Protein AF-A0A2T0FM44-F1 (afdb_monomer)

Secondary structure (DSSP, 8-state):
------TT--TT-EEETTEEEEE--HHHHHHHHHHHHTT-GGGGTSPPEEEEE-TTSS---TTGGG-GGGTTS-HHHHHHHSPTT--EEEEE-TTTT-SSEEEEEEEE-SS---TTS-HHHHHHHHHHHHTSHHHHHSEEEEEEEEE-TTS-EEEE-TTGGGS--TTTHHHHHGGGSTTTTSHHHHHHHHHHHHHHHHHHHHHHHS-EEESS-EEEEEEE--HHHHHHHHHHHHH-S-----------------EEEEEE--TTEEE-SS--HHHHHHHHHHHHHHS-EE---HHHHHHHHTSTT--EEEEEE-TTS-EEEEEE-SS-EEEEEES-HHHHHHHHHTSPTTPEEEEE-S-PPPPP-

Foldseek 3Di:
DPPPPPQPPAPLWDDDPQKIKHQADVQLVVALVVCVVVVALQCVFAFNWQAKDAPDDPDPDCSNVPDPVSVPPDSVVVNVSDDHGTIMTMTGDPCPLAPQKKKWKKWFFLQQDDPPDDPVRRVVRPVLSVQACCNVQRIWTQKIWAQEQVRDIDIGHNVNRRPDDPQQVLLVVCVSQHPCVDLLSVLQLVQQLVSLVSSLVSLQVFAKAAHRKIKMKIFHRHPVVSVVLLVVVVVPPDDPDDPDPDPPPPRRGGIGIHIDDCNRMDTDPGGPPRRSSNSVSVSVSSDAAEDADLVVVQVVLPDPQWAEWEWEQAPQRKIWIWTDGSRGIYIYIGNDNVVVVVSVVSHDPRRHYHYDYNSSGNDDD

Radius of gyration: 22.4 Å; Cα contacts (8 Å, |Δi|>4): 657; chains: 1; bounding box: 63×56×53 Å

Structure (mmCIF, N/CA/C/O backbone):
data_AF-A0A2T0FM44-F1
#
_entry.id   AF-A0A2T0FM44-F1
#
loop_
_atom_site.group_PDB
_atom_site.id
_atom_site.type_symbol
_atom_site.label_atom_id
_atom_site.label_alt_id
_atom_site.label_comp_id
_atom_site.label_asym_id
_atom_site.label_entity_id
_atom_site.label_seq_id
_atom_site.pdbx_PDB_ins_code
_atom_site.Cartn_x
_atom_site.Cartn_y
_atom_site.Cartn_z
_atom_site.occupancy
_atom_site.B_iso_or_equiv
_atom_site.auth_seq_id
_atom_site.auth_comp_id
_atom_site.auth_asym_id
_atom_site.auth_atom_id
_atom_site.pdbx_PDB_model_num
ATOM 1 N N . MET A 1 1 ? 25.237 -3.475 11.706 1.00 23.88 1 MET A N 1
ATOM 2 C CA . MET A 1 1 ? 24.822 -3.792 10.327 1.00 23.88 1 MET A CA 1
ATOM 3 C C . MET A 1 1 ? 23.322 -3.925 10.348 1.00 23.88 1 MET A C 1
ATOM 5 O O . MET A 1 1 ? 22.814 -4.909 10.862 1.00 23.88 1 MET A O 1
ATOM 9 N N . GLN A 1 2 ? 22.640 -2.869 9.929 1.00 27.81 2 GLN A N 1
ATOM 10 C CA . GLN A 1 2 ? 21.202 -2.878 9.718 1.00 27.81 2 GLN A CA 1
ATOM 11 C C . GLN A 1 2 ? 20.977 -3.879 8.584 1.00 27.81 2 GLN A C 1
ATOM 13 O O . GLN A 1 2 ? 21.496 -3.668 7.491 1.00 27.81 2 GLN A O 1
ATOM 18 N N . GLU A 1 3 ? 20.361 -5.030 8.867 1.00 31.97 3 GLU A N 1
ATOM 19 C CA . GLU A 1 3 ? 19.895 -5.917 7.801 1.00 31.97 3 GLU A CA 1
ATOM 20 C C . GLU A 1 3 ? 19.006 -5.051 6.920 1.00 31.97 3 GLU A C 1
ATOM 22 O O . GLU A 1 3 ? 17.961 -4.586 7.380 1.00 31.97 3 GLU A O 1
ATOM 27 N N . ALA A 1 4 ? 19.498 -4.727 5.722 1.00 36.81 4 ALA A N 1
ATOM 28 C CA . ALA A 1 4 ? 18.796 -3.884 4.778 1.00 36.81 4 ALA A CA 1
ATOM 29 C C . ALA A 1 4 ? 17.388 -4.458 4.649 1.00 36.81 4 ALA A C 1
ATOM 31 O O . ALA A 1 4 ? 17.208 -5.591 4.190 1.00 36.81 4 ALA A O 1
ATOM 32 N N . LEU A 1 5 ? 16.393 -3.709 5.124 1.00 46.12 5 LEU A N 1
ATOM 33 C CA . LEU A 1 5 ? 15.018 -3.959 4.751 1.00 46.12 5 LEU A CA 1
ATOM 34 C C . LEU A 1 5 ? 14.986 -3.718 3.252 1.00 46.12 5 LEU A C 1
ATOM 36 O O . LEU A 1 5 ? 14.795 -2.591 2.822 1.00 46.12 5 LEU A O 1
ATOM 40 N N . VAL A 1 6 ? 15.247 -4.755 2.457 1.00 46.50 6 VAL A N 1
ATOM 41 C CA . VAL A 1 6 ? 15.142 -4.664 1.005 1.00 46.50 6 VAL A CA 1
ATOM 42 C C . VAL A 1 6 ? 13.654 -4.534 0.704 1.00 46.50 6 VAL A C 1
ATOM 44 O O . VAL A 1 6 ? 12.952 -5.523 0.469 1.00 46.50 6 VAL A O 1
ATOM 47 N N . ALA A 1 7 ? 13.173 -3.296 0.778 1.00 40.31 7 ALA A N 1
ATOM 48 C CA . ALA A 1 7 ? 11.847 -2.831 0.423 1.00 40.31 7 ALA A CA 1
ATOM 49 C C . ALA A 1 7 ? 11.685 -2.926 -1.100 1.00 40.31 7 ALA A C 1
ATOM 51 O O . ALA A 1 7 ? 11.613 -1.927 -1.791 1.00 40.31 7 ALA A O 1
ATOM 52 N N . ALA A 1 8 ? 11.744 -4.148 -1.631 1.00 41.09 8 ALA A N 1
ATOM 53 C CA . ALA A 1 8 ? 11.471 -4.473 -3.033 1.00 41.09 8 ALA A CA 1
ATOM 54 C C . ALA A 1 8 ? 11.536 -5.984 -3.309 1.00 41.09 8 ALA A C 1
ATOM 56 O O . ALA A 1 8 ? 11.053 -6.447 -4.337 1.00 41.09 8 ALA A O 1
ATOM 57 N N . GLY A 1 9 ? 12.184 -6.794 -2.455 1.00 48.16 9 GLY A N 1
ATOM 58 C CA . GLY A 1 9 ? 12.342 -8.233 -2.716 1.00 48.16 9 GLY A CA 1
ATOM 59 C C . GLY A 1 9 ? 12.975 -8.569 -4.081 1.00 48.16 9 GLY A C 1
ATOM 60 O O . GLY A 1 9 ? 12.768 -9.683 -4.583 1.00 48.16 9 GLY A O 1
ATOM 61 N N . HIS A 1 10 ? 13.701 -7.609 -4.664 1.00 56.34 10 HIS A N 1
ATOM 62 C CA . HIS A 1 10 ? 14.443 -7.703 -5.911 1.00 56.34 10 HIS A CA 1
ATOM 63 C C . HIS A 1 10 ? 15.909 -8.045 -5.586 1.00 56.34 10 HIS A C 1
ATOM 65 O O . HIS A 1 10 ? 16.549 -7.331 -4.811 1.00 56.34 10 HIS A O 1
ATOM 71 N N . PRO A 1 11 ? 16.449 -9.161 -6.111 1.00 61.62 11 PRO A N 1
ATOM 72 C CA . PRO A 1 11 ? 17.863 -9.489 -5.955 1.00 61.62 11 PRO A CA 1
ATOM 73 C C . PRO A 1 11 ? 18.748 -8.362 -6.501 1.00 61.62 11 PRO A C 1
ATOM 75 O O . PRO A 1 11 ? 18.438 -7.806 -7.549 1.00 61.62 11 PRO A O 1
ATOM 78 N N . GLY A 1 12 ? 19.844 -8.045 -5.808 1.00 68.62 12 GLY A N 1
ATOM 79 C CA . GLY A 1 12 ? 20.825 -7.056 -6.273 1.00 68.62 12 GLY A CA 1
ATOM 80 C C . GLY A 1 12 ? 20.493 -5.594 -5.959 1.00 68.62 12 GLY A C 1
ATOM 81 O O . GLY A 1 12 ? 21.286 -4.726 -6.304 1.00 68.62 12 GLY A O 1
ATOM 82 N N . CYS A 1 13 ? 19.371 -5.308 -5.285 1.00 78.81 13 CYS A N 1
ATOM 83 C CA . CYS A 1 13 ? 19.084 -3.965 -4.779 1.00 78.81 13 CYS A CA 1
ATOM 84 C C . CYS A 1 13 ? 20.082 -3.536 -3.700 1.00 78.81 13 CYS A C 1
ATOM 86 O O . CYS A 1 13 ? 20.499 -4.342 -2.864 1.00 78.81 13 CYS A O 1
ATOM 88 N N . GLN A 1 14 ? 20.414 -2.250 -3.704 1.00 80.12 14 GLN A N 1
ATOM 89 C CA . GLN A 1 14 ? 21.330 -1.634 -2.755 1.00 80.12 14 GLN A CA 1
ATOM 90 C C . GLN A 1 14 ? 20.742 -0.328 -2.239 1.00 80.12 14 GLN A C 1
ATOM 92 O O . GLN A 1 14 ? 19.990 0.342 -2.943 1.00 80.12 14 GLN A O 1
ATOM 97 N N . GLN A 1 15 ? 21.060 0.012 -0.996 1.00 80.50 15 GLN A N 1
ATOM 98 C CA . GLN A 1 15 ? 20.465 1.147 -0.306 1.00 80.50 15 GLN A CA 1
ATOM 99 C C . GLN A 1 15 ? 21.494 1.775 0.633 1.00 80.50 15 GLN A C 1
ATOM 101 O O . GLN A 1 15 ? 22.215 1.053 1.328 1.00 80.50 15 GLN A O 1
ATOM 106 N N . GLY A 1 16 ? 21.562 3.103 0.654 1.00 78.12 16 GLY A N 1
ATOM 107 C CA . GLY A 1 16 ? 22.472 3.862 1.510 1.00 78.12 16 GLY A CA 1
ATOM 108 C C . GLY A 1 16 ? 22.517 5.338 1.127 1.00 78.12 16 GLY A C 1
ATOM 109 O O . GLY A 1 16 ? 22.225 5.687 -0.011 1.00 78.12 16 GLY A O 1
ATOM 110 N N . ASN A 1 17 ? 22.877 6.201 2.083 1.00 79.00 17 ASN A N 1
ATOM 111 C CA . ASN A 1 17 ? 23.016 7.654 1.888 1.00 79.00 17 ASN A CA 1
ATOM 112 C C . ASN A 1 17 ? 21.792 8.317 1.223 1.00 79.00 17 ASN A C 1
ATOM 114 O O . ASN A 1 17 ? 21.941 9.170 0.358 1.00 79.00 17 ASN A O 1
ATOM 118 N N . GLY A 1 18 ? 20.581 7.887 1.591 1.00 81.62 18 GLY A N 1
ATOM 119 C CA . GLY A 1 18 ? 19.334 8.429 1.040 1.00 81.62 18 GLY A CA 1
ATOM 120 C C . GLY A 1 18 ? 18.989 7.973 -0.379 1.00 81.62 18 GLY A C 1
ATOM 121 O O . GLY A 1 18 ? 18.043 8.486 -0.973 1.00 81.62 18 GLY A O 1
ATOM 122 N N . ILE A 1 19 ? 19.713 6.986 -0.913 1.00 83.81 19 ILE A N 1
ATOM 123 C CA . ILE A 1 19 ? 19.526 6.457 -2.264 1.00 83.81 19 ILE A CA 1
ATOM 124 C C . ILE A 1 19 ? 19.169 4.974 -2.239 1.00 83.81 19 ILE A C 1
ATOM 126 O O . ILE A 1 19 ? 19.692 4.188 -1.444 1.00 83.81 19 ILE A O 1
ATOM 130 N N . PHE A 1 20 ? 18.320 4.593 -3.190 1.00 86.31 20 PHE A N 1
ATOM 131 C CA . PHE A 1 20 ? 17.978 3.227 -3.536 1.00 86.31 20 PHE A CA 1
ATOM 132 C C . PHE A 1 20 ? 18.384 2.912 -4.986 1.00 86.31 20 PHE A C 1
ATOM 134 O O . PHE A 1 20 ? 17.926 3.547 -5.936 1.00 86.31 20 PHE A O 1
ATOM 141 N N . ILE A 1 21 ? 19.239 1.905 -5.165 1.00 85.81 21 ILE A N 1
ATOM 142 C CA . ILE A 1 21 ? 19.710 1.431 -6.470 1.00 85.81 21 ILE A CA 1
ATOM 143 C C . ILE A 1 21 ? 19.065 0.080 -6.759 1.00 85.81 21 ILE A C 1
ATOM 145 O O . ILE A 1 21 ? 19.178 -0.868 -5.975 1.00 85.81 21 ILE A O 1
ATOM 149 N N . LYS A 1 22 ? 18.407 -0.025 -7.914 1.00 87.75 22 LYS A N 1
ATOM 150 C CA . LYS A 1 22 ? 17.684 -1.228 -8.330 1.00 87.75 22 LYS A CA 1
ATOM 151 C C . LYS A 1 22 ? 18.126 -1.675 -9.726 1.00 87.75 22 LYS A C 1
ATOM 153 O O . LYS A 1 22 ? 17.948 -0.912 -10.675 1.00 87.75 22 LYS A O 1
ATOM 158 N N . PRO A 1 23 ? 18.619 -2.916 -9.890 1.00 87.62 23 PRO A N 1
ATOM 159 C CA . PRO A 1 23 ? 18.755 -3.523 -11.208 1.00 87.62 23 PRO A CA 1
ATOM 160 C C . PRO A 1 23 ? 17.409 -3.530 -11.933 1.00 87.62 23 PRO A C 1
ATOM 162 O O . PRO A 1 23 ? 16.388 -3.943 -11.371 1.00 87.62 23 PRO A O 1
ATOM 165 N N . CYS A 1 24 ? 17.390 -3.044 -13.169 1.00 88.56 24 CYS A N 1
ATOM 166 C CA . CYS A 1 24 ? 16.151 -2.788 -13.891 1.00 88.56 24 CYS A CA 1
ATOM 167 C C . CYS A 1 24 ? 16.274 -3.086 -15.389 1.00 88.56 24 CYS A C 1
ATOM 169 O O . CYS A 1 24 ? 17.346 -3.351 -15.932 1.00 88.56 24 CYS A O 1
ATOM 171 N N . VAL A 1 25 ? 15.131 -3.055 -16.070 1.00 90.31 25 VAL A N 1
ATOM 172 C CA . VAL A 1 25 ? 15.052 -3.143 -17.532 1.00 90.31 25 VAL A CA 1
ATOM 173 C C . VAL A 1 25 ? 14.887 -1.749 -18.126 1.00 90.31 25 VAL A C 1
ATOM 175 O O . VAL A 1 25 ? 14.318 -0.869 -17.483 1.00 90.31 25 VAL A O 1
ATOM 178 N N . GLN A 1 26 ? 15.283 -1.568 -19.389 1.00 90.50 26 GLN A N 1
ATOM 179 C CA . GLN A 1 26 ? 15.140 -0.284 -20.091 1.00 90.50 26 GLN A CA 1
ATOM 180 C C . GLN A 1 26 ? 13.706 0.265 -20.039 1.00 90.50 26 GLN A C 1
ATOM 182 O O . GLN A 1 26 ? 13.506 1.465 -19.918 1.00 90.50 26 GLN A O 1
ATOM 187 N N . GLN A 1 27 ? 12.701 -0.614 -20.054 1.00 93.56 27 GLN A N 1
ATOM 188 C CA . GLN A 1 27 ? 11.301 -0.210 -19.949 1.00 93.56 27 GLN A CA 1
ATOM 189 C C . GLN A 1 27 ? 10.972 0.538 -18.641 1.00 93.56 27 GLN A C 1
ATOM 191 O O . GLN A 1 27 ? 10.145 1.446 -18.670 1.00 93.56 27 GLN A O 1
ATOM 196 N N . GLU A 1 28 ? 11.605 0.187 -17.51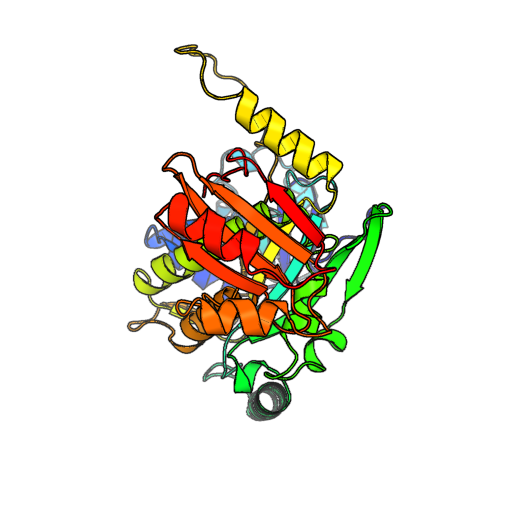5 1.00 94.81 28 GLU A N 1
ATOM 197 C CA . GLU A 1 28 ? 11.404 0.876 -16.230 1.00 94.81 28 GLU A CA 1
ATOM 198 C C . GLU A 1 28 ? 12.013 2.285 -16.275 1.00 94.81 28 GLU A C 1
ATOM 200 O O . GLU A 1 28 ? 11.370 3.249 -15.871 1.00 94.81 28 GLU A O 1
ATOM 205 N N . VAL A 1 29 ? 13.205 2.420 -16.863 1.00 92.44 29 VAL A N 1
ATOM 206 C CA . VAL A 1 29 ? 13.874 3.711 -17.099 1.00 92.44 29 VAL A CA 1
ATOM 207 C C . VAL A 1 29 ? 13.043 4.607 -18.023 1.00 92.44 29 VAL A C 1
ATOM 209 O O . VAL A 1 29 ? 12.773 5.762 -17.699 1.00 92.44 29 VAL A O 1
ATOM 212 N N . ASP A 1 30 ? 12.573 4.062 -19.148 1.00 93.69 30 ASP A N 1
ATOM 213 C CA . ASP A 1 30 ? 11.733 4.785 -20.107 1.00 93.69 30 ASP A CA 1
ATOM 214 C C . ASP A 1 30 ? 10.416 5.258 -19.479 1.00 93.69 30 ASP A C 1
ATOM 216 O O . ASP A 1 30 ? 9.862 6.276 -19.893 1.00 93.69 30 ASP A O 1
ATOM 220 N N . PHE A 1 31 ? 9.872 4.511 -18.513 1.00 96.25 31 PHE A N 1
ATOM 221 C CA . PHE A 1 31 ? 8.671 4.922 -17.794 1.00 96.25 31 PHE A CA 1
ATOM 222 C C . PHE A 1 31 ? 8.930 6.209 -17.006 1.00 96.25 31 PHE A C 1
ATOM 224 O O . PHE A 1 31 ? 8.213 7.184 -17.219 1.00 96.25 31 PHE A O 1
ATOM 231 N N . TYR A 1 32 ? 9.989 6.255 -16.194 1.00 95.50 32 TYR A N 1
ATOM 232 C CA . TYR A 1 32 ? 10.356 7.448 -15.424 1.00 95.50 32 TYR A CA 1
ATOM 233 C C . TYR A 1 32 ? 10.697 8.655 -16.300 1.00 95.50 32 TYR A C 1
ATOM 235 O O 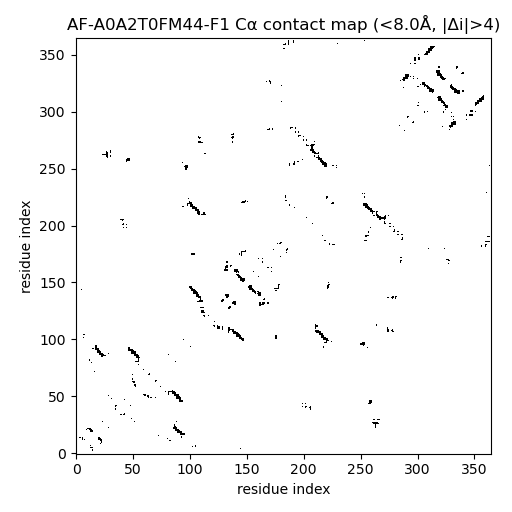. TYR A 1 32 ? 10.200 9.750 -16.039 1.00 95.50 32 TYR A O 1
ATOM 243 N N . HIS A 1 33 ? 11.471 8.471 -17.375 1.00 92.50 33 HIS A N 1
ATOM 244 C CA . HIS A 1 33 ? 11.766 9.571 -18.298 1.00 92.50 33 HIS A CA 1
ATOM 245 C C . HIS A 1 33 ? 10.499 10.167 -18.909 1.00 92.50 33 HIS A C 1
ATOM 247 O O . HIS A 1 33 ? 10.366 11.384 -18.951 1.00 92.50 33 HIS A O 1
ATOM 253 N N . ARG A 1 34 ? 9.532 9.334 -19.311 1.00 94.00 34 ARG A N 1
ATOM 254 C CA . ARG A 1 34 ? 8.257 9.835 -19.840 1.00 94.00 34 ARG A CA 1
ATOM 255 C C . ARG A 1 34 ? 7.438 10.594 -18.801 1.00 94.00 34 ARG A C 1
ATOM 257 O O . ARG A 1 34 ? 6.709 11.501 -19.186 1.00 94.00 34 ARG A O 1
ATOM 264 N N . LEU A 1 35 ? 7.515 10.229 -17.518 1.00 94.56 35 LEU A N 1
ATOM 265 C CA . LEU A 1 35 ? 6.849 10.999 -16.463 1.00 94.56 35 LEU A CA 1
ATOM 266 C C . LEU A 1 35 ? 7.466 12.397 -16.342 1.00 94.56 35 LEU A C 1
ATOM 268 O O . LEU A 1 35 ? 6.729 13.377 -16.312 1.00 94.56 35 LEU A O 1
ATOM 272 N N . LEU A 1 36 ? 8.799 12.483 -16.350 1.00 92.44 36 LEU A N 1
ATOM 273 C CA . LEU A 1 36 ? 9.535 13.749 -16.290 1.00 92.44 36 LEU A CA 1
ATOM 274 C C . LEU A 1 36 ? 9.298 14.626 -17.524 1.00 92.44 36 LEU A C 1
ATOM 276 O O . LEU A 1 36 ? 9.003 15.807 -17.392 1.00 92.44 36 LEU A O 1
ATOM 280 N N . GLU A 1 37 ? 9.367 14.052 -18.728 1.00 91.69 37 GLU A N 1
ATOM 281 C CA . GLU A 1 37 ? 9.139 14.773 -19.991 1.00 91.69 37 GLU A CA 1
ATOM 282 C C . GLU A 1 37 ? 7.755 15.428 -20.069 1.00 91.69 37 GLU A C 1
ATOM 284 O O . GLU A 1 37 ? 7.578 16.425 -20.770 1.00 91.69 37 GLU A O 1
ATOM 289 N N . LYS A 1 38 ? 6.767 14.846 -19.386 1.00 92.38 38 LYS A N 1
ATOM 290 C CA . LYS A 1 38 ? 5.375 15.297 -19.412 1.00 92.38 38 LYS A CA 1
ATOM 291 C C . LYS A 1 38 ? 4.986 16.149 -18.209 1.00 92.38 38 LYS A C 1
ATOM 293 O O . LYS A 1 38 ? 3.830 16.556 -18.169 1.00 92.38 38 LYS A O 1
ATOM 298 N N . ASP A 1 39 ? 5.904 16.382 -17.267 1.00 92.00 39 ASP A N 1
ATOM 299 C CA . ASP A 1 39 ? 5.591 16.981 -15.963 1.00 92.00 39 ASP A CA 1
ATOM 300 C C . ASP A 1 39 ? 4.382 16.278 -15.319 1.00 92.00 39 ASP A C 1
ATOM 302 O O . ASP A 1 39 ? 3.336 16.857 -15.023 1.00 92.00 39 ASP A O 1
ATOM 306 N N . SER A 1 40 ? 4.469 14.946 -15.281 1.00 94.88 40 SER A N 1
ATOM 307 C CA . SER A 1 40 ? 3.325 14.097 -14.975 1.00 94.88 40 SER A CA 1
ATOM 308 C C . SER A 1 40 ? 2.916 14.218 -13.504 1.00 94.88 40 SER A C 1
ATOM 310 O O . SER A 1 40 ? 3.782 14.092 -12.638 1.00 94.88 40 SER A O 1
ATOM 312 N N . PRO A 1 41 ? 1.606 14.270 -13.179 1.00 95.06 41 PRO A N 1
ATOM 313 C CA . PRO A 1 41 ? 1.135 14.209 -11.789 1.00 95.06 41 PRO A CA 1
ATOM 314 C C . PRO A 1 41 ? 1.505 12.893 -11.086 1.00 95.06 41 PRO A C 1
ATOM 316 O O . PRO A 1 41 ? 1.370 12.762 -9.873 1.00 95.06 41 PRO A O 1
ATOM 319 N N . LEU A 1 42 ? 1.963 11.877 -11.828 1.00 96.25 42 LEU A N 1
ATOM 320 C CA . LEU A 1 42 ? 2.473 10.648 -11.228 1.00 96.25 42 LEU A CA 1
ATOM 321 C C . LEU A 1 42 ? 3.815 10.839 -10.513 1.00 96.25 42 LEU A C 1
ATOM 323 O O . LEU A 1 42 ? 4.142 10.003 -9.675 1.00 96.25 42 LEU A O 1
ATOM 327 N N . LEU A 1 43 ? 4.567 11.910 -10.796 1.00 95.38 43 LEU A N 1
ATOM 328 C CA . LEU A 1 43 ? 5.835 12.211 -10.119 1.00 95.38 43 LEU A CA 1
ATOM 329 C C . LEU A 1 43 ? 5.657 12.360 -8.598 1.00 95.38 43 LEU A C 1
ATOM 331 O O . LEU A 1 43 ? 6.518 11.912 -7.844 1.00 95.38 43 LEU A O 1
ATOM 335 N N . ASP A 1 44 ? 4.499 12.849 -8.148 1.00 91.81 44 ASP A N 1
ATOM 336 C CA . ASP A 1 44 ? 4.169 13.000 -6.723 1.00 91.81 44 ASP A CA 1
ATOM 337 C C . ASP A 1 44 ? 4.022 11.650 -6.004 1.00 91.81 44 ASP A C 1
ATOM 339 O O . ASP A 1 44 ? 4.257 11.519 -4.798 1.00 91.81 44 ASP A O 1
ATOM 343 N N . VAL A 1 45 ? 3.666 10.601 -6.747 1.00 95.62 45 VAL A N 1
ATOM 344 C CA . VAL A 1 45 ? 3.250 9.310 -6.184 1.00 95.62 45 VAL A CA 1
ATOM 345 C C . VAL A 1 45 ? 4.162 8.137 -6.536 1.00 95.62 45 VAL A C 1
ATOM 347 O O . VAL A 1 45 ? 3.900 7.004 -6.126 1.00 95.62 45 VAL A O 1
ATOM 350 N N . VAL A 1 46 ? 5.260 8.390 -7.245 1.00 96.31 46 VAL A N 1
ATOM 351 C CA . VAL A 1 46 ? 6.353 7.431 -7.465 1.00 96.31 46 VAL A CA 1
ATOM 352 C C . VAL A 1 46 ? 7.610 7.873 -6.699 1.00 96.31 46 VAL A C 1
ATOM 354 O O . VAL A 1 46 ? 7.676 9.022 -6.251 1.00 96.31 46 VAL A O 1
ATOM 357 N N . PRO A 1 47 ? 8.603 6.987 -6.491 1.00 94.94 47 PRO A N 1
ATOM 358 C CA . PRO A 1 47 ? 9.896 7.401 -5.959 1.00 94.94 47 PRO A CA 1
ATOM 359 C C . PRO A 1 47 ? 10.589 8.398 -6.879 1.00 94.94 47 PRO A C 1
ATOM 361 O O . PRO A 1 47 ? 10.520 8.255 -8.102 1.00 94.94 47 PRO A O 1
ATOM 364 N N . VAL A 1 48 ? 11.298 9.367 -6.302 1.00 91.00 48 VAL A N 1
ATOM 365 C CA . VAL A 1 48 ? 12.026 10.378 -7.080 1.00 91.00 48 VAL A CA 1
ATOM 366 C C . VAL A 1 48 ? 13.100 9.695 -7.920 1.00 91.00 48 VAL A C 1
ATOM 368 O O . VAL A 1 48 ? 13.977 9.018 -7.384 1.00 91.00 48 VAL A O 1
ATOM 371 N N . PHE A 1 49 ? 13.031 9.873 -9.239 1.00 88.94 49 PHE A N 1
ATOM 372 C CA . PHE A 1 49 ? 14.038 9.368 -10.166 1.00 88.94 49 PHE A CA 1
ATOM 373 C C . PHE A 1 49 ? 15.276 10.257 -10.149 1.00 88.94 49 PHE A C 1
ATOM 375 O O . PHE A 1 49 ? 15.200 11.448 -10.434 1.00 88.94 49 PHE A O 1
ATOM 382 N N . MET A 1 50 ? 16.417 9.653 -9.837 1.00 84.56 50 MET A N 1
ATOM 383 C CA . MET A 1 50 ? 17.704 10.331 -9.677 1.00 84.56 50 MET A CA 1
ATOM 384 C C . MET A 1 50 ? 18.680 10.026 -10.821 1.00 84.56 50 MET A C 1
ATOM 386 O O . MET A 1 50 ? 19.740 10.638 -10.908 1.00 84.56 50 MET A O 1
ATOM 390 N N . GLY A 1 51 ? 18.340 9.080 -11.703 1.00 83.19 51 GLY A N 1
ATOM 391 C CA . GLY A 1 51 ? 19.135 8.735 -12.878 1.00 83.19 51 GLY A CA 1
ATOM 392 C C . GLY A 1 51 ? 19.318 7.230 -13.066 1.00 83.19 51 GLY A C 1
ATOM 393 O O . GLY A 1 51 ? 18.554 6.407 -12.556 1.00 83.19 51 GLY A O 1
ATOM 394 N N . THR A 1 52 ? 20.347 6.858 -13.829 1.00 82.88 52 THR A N 1
ATOM 395 C CA . THR A 1 52 ? 20.688 5.459 -14.128 1.00 82.88 52 THR A CA 1
ATOM 396 C C . THR A 1 52 ? 22.184 5.192 -13.987 1.00 82.88 52 THR A C 1
ATOM 398 O O . THR A 1 52 ? 23.007 6.100 -14.099 1.00 82.88 52 THR A O 1
ATOM 401 N N . LEU A 1 53 ? 22.536 3.924 -13.763 1.00 78.62 53 LEU A N 1
ATOM 402 C CA . LEU A 1 53 ? 23.910 3.422 -13.754 1.00 78.62 53 LEU A CA 1
ATOM 403 C C . LEU A 1 53 ? 24.064 2.299 -14.788 1.00 78.62 53 LEU A C 1
ATOM 405 O O . LEU A 1 53 ? 23.228 1.397 -14.870 1.00 78.62 53 LEU A O 1
ATOM 409 N N . VAL A 1 54 ? 25.160 2.342 -15.553 1.00 70.75 54 VAL A N 1
ATOM 410 C CA . VAL A 1 54 ? 25.564 1.307 -16.519 1.00 70.75 54 VAL A CA 1
ATOM 411 C C . VAL A 1 54 ? 27.065 1.046 -16.353 1.00 70.75 54 VAL A C 1
ATOM 413 O O . VAL A 1 54 ? 27.870 1.968 -16.484 1.00 70.75 54 VAL A O 1
ATOM 416 N N . SER A 1 55 ? 27.461 -0.198 -16.057 1.00 62.50 55 SER A N 1
ATOM 417 C CA . SER A 1 55 ? 28.883 -0.574 -15.920 1.00 62.50 55 SER A CA 1
ATOM 418 C C . SER A 1 55 ? 29.650 -0.429 -17.250 1.00 62.50 55 SER A C 1
ATOM 420 O O . SER A 1 55 ? 29.105 -0.680 -18.325 1.00 62.50 55 SER A O 1
ATOM 422 N N . GLY A 1 56 ? 30.939 -0.070 -17.179 1.00 50.28 56 GLY A N 1
ATOM 423 C CA . GLY A 1 56 ? 31.881 -0.095 -18.312 1.00 50.28 56 GLY A CA 1
ATOM 424 C C . GLY A 1 56 ? 32.295 1.264 -18.890 1.00 50.28 56 GLY A C 1
ATOM 425 O O . GLY A 1 56 ? 33.233 1.330 -19.685 1.00 50.28 56 GLY A O 1
ATOM 426 N N . ALA A 1 57 ? 31.683 2.362 -18.451 1.00 40.44 57 ALA A N 1
ATOM 427 C CA . ALA A 1 57 ? 32.177 3.709 -18.707 1.00 40.44 57 ALA A CA 1
ATOM 428 C C . ALA A 1 57 ? 32.344 4.439 -17.373 1.00 40.44 57 ALA A C 1
ATOM 430 O O . ALA A 1 57 ? 31.420 4.483 -16.571 1.00 40.44 57 ALA A O 1
ATOM 431 N N . LYS A 1 58 ? 33.500 5.079 -17.159 1.00 40.09 58 LYS A N 1
ATOM 432 C CA . LYS A 1 58 ? 33.739 6.095 -16.111 1.00 40.09 58 LYS A CA 1
ATOM 433 C C . LYS A 1 58 ? 32.902 7.369 -16.332 1.00 40.09 58 LYS A C 1
ATOM 435 O O . LYS A 1 58 ? 33.390 8.485 -16.198 1.00 40.09 58 LYS A O 1
ATOM 440 N N . LYS A 1 59 ? 31.666 7.202 -16.775 1.00 42.06 59 LYS A N 1
ATOM 441 C CA . LYS A 1 59 ? 30.678 8.242 -16.956 1.00 42.06 59 LYS A CA 1
ATOM 442 C C . LYS A 1 59 ? 29.470 7.781 -16.163 1.00 42.06 59 LYS A C 1
ATOM 444 O O . LYS A 1 59 ? 28.555 7.183 -16.716 1.00 42.06 59 LYS A O 1
ATOM 449 N N . ALA A 1 60 ? 29.490 8.075 -14.863 1.00 45.81 60 ALA A N 1
ATOM 450 C CA . ALA A 1 60 ? 28.305 8.650 -14.244 1.00 45.81 60 ALA A CA 1
ATOM 451 C C . ALA A 1 60 ? 27.795 9.685 -15.260 1.00 45.81 60 ALA A C 1
ATOM 453 O O . ALA A 1 60 ? 28.470 10.682 -15.511 1.00 45.81 60 ALA A O 1
ATOM 454 N N . HIS A 1 61 ? 26.788 9.313 -16.053 1.00 45.50 61 HIS A N 1
ATOM 455 C CA . HIS A 1 61 ? 26.365 10.128 -17.183 1.00 45.50 61 HIS A CA 1
ATOM 456 C C . HIS A 1 61 ? 25.912 11.486 -16.643 1.00 45.50 61 HIS A C 1
ATOM 458 O O . HIS A 1 61 ? 25.399 11.558 -15.527 1.00 45.50 61 HIS A O 1
ATOM 464 N N . ASP A 1 62 ? 26.023 12.528 -17.470 1.00 44.12 62 ASP A N 1
ATOM 465 C CA . ASP A 1 62 ? 25.543 13.900 -17.226 1.00 44.12 62 ASP A CA 1
ATOM 466 C C . ASP A 1 62 ? 24.065 13.989 -16.749 1.00 44.12 62 ASP A C 1
ATOM 468 O O . ASP A 1 62 ? 23.564 15.066 -16.461 1.00 44.12 62 ASP A O 1
ATOM 472 N N . GLN A 1 63 ? 23.348 12.861 -16.669 1.00 45.59 63 GLN A N 1
ATOM 473 C CA . GLN A 1 63 ? 21.983 12.708 -16.165 1.00 45.59 63 GLN A CA 1
ATOM 474 C C . GLN A 1 63 ? 21.869 12.529 -14.642 1.00 45.59 63 GLN A C 1
ATOM 476 O O . GLN A 1 63 ? 20.766 12.676 -14.130 1.00 45.59 63 GLN A O 1
ATOM 481 N N . LEU A 1 64 ? 22.960 12.244 -13.914 1.00 47.91 64 LEU A N 1
ATOM 482 C CA . LEU A 1 64 ? 22.967 12.353 -12.442 1.00 47.91 64 LEU A CA 1
ATOM 483 C C . LEU A 1 64 ? 22.876 13.824 -11.977 1.00 47.91 64 LEU A C 1
ATOM 485 O O . LEU A 1 64 ? 22.608 14.079 -10.812 1.00 47.91 64 LEU A O 1
ATOM 489 N N . LEU A 1 65 ? 23.082 14.790 -12.885 1.00 43.56 65 LEU A N 1
ATOM 490 C CA . LEU A 1 65 ? 23.256 16.222 -12.598 1.00 43.56 65 LEU A CA 1
ATOM 491 C C . LEU A 1 65 ? 21.960 17.054 -12.637 1.00 43.56 65 LEU A C 1
ATOM 493 O O . LEU A 1 65 ? 22.031 18.275 -12.725 1.00 43.56 65 LEU A O 1
ATOM 497 N N . LEU A 1 66 ? 20.779 16.431 -12.637 1.00 44.34 66 LEU A N 1
ATOM 498 C CA . LEU A 1 66 ? 19.511 17.180 -12.660 1.00 44.34 66 LEU A CA 1
ATOM 499 C C . LEU A 1 66 ? 18.909 17.430 -11.270 1.00 44.34 66 LEU A C 1
ATOM 501 O O . LEU A 1 66 ? 17.924 18.155 -11.191 1.00 44.34 66 LEU A O 1
ATOM 505 N N . ASN A 1 67 ? 19.496 16.885 -10.200 1.00 44.34 67 ASN A N 1
ATOM 506 C CA . ASN A 1 67 ? 19.100 17.189 -8.823 1.00 44.34 67 ASN A CA 1
ATOM 507 C C . ASN A 1 67 ? 20.289 17.767 -8.051 1.00 44.34 67 ASN A C 1
ATOM 509 O O . ASN A 1 67 ? 21.312 17.096 -7.911 1.00 44.34 67 ASN A O 1
ATOM 513 N N . GLU A 1 68 ? 20.127 18.980 -7.520 1.00 47.84 68 GLU A N 1
ATOM 514 C CA . GLU A 1 68 ? 21.114 19.658 -6.662 1.00 47.84 68 GLU A CA 1
ATOM 515 C C . GLU A 1 68 ? 21.442 18.819 -5.404 1.00 47.84 68 GLU A C 1
ATOM 517 O O . GLU A 1 68 ? 22.583 18.800 -4.947 1.00 47.84 68 GLU A O 1
ATOM 522 N N . ASP A 1 69 ? 20.497 17.995 -4.931 1.00 43.72 69 ASP A N 1
ATOM 523 C CA . ASP A 1 69 ? 20.678 17.079 -3.790 1.00 43.72 69 ASP A CA 1
ATOM 524 C C . ASP A 1 69 ? 21.723 15.968 -4.026 1.00 43.72 69 ASP A C 1
ATOM 526 O O . ASP A 1 69 ? 22.246 15.381 -3.077 1.00 43.72 69 ASP A O 1
ATOM 530 N N . LEU A 1 70 ? 22.047 15.649 -5.287 1.00 49.25 70 LEU A N 1
ATOM 531 C CA . LEU A 1 70 ? 23.021 14.606 -5.636 1.00 49.25 70 LEU A CA 1
ATOM 532 C C . LEU A 1 70 ? 24.462 15.116 -5.695 1.00 49.25 70 LEU A C 1
ATOM 534 O O . LEU A 1 70 ? 25.384 14.298 -5.712 1.00 49.25 70 LEU A O 1
ATOM 538 N N . GLU A 1 71 ? 24.684 16.436 -5.681 1.00 47.28 71 GLU A N 1
ATOM 539 C CA . GLU A 1 71 ? 26.034 17.018 -5.696 1.00 47.28 71 GLU A CA 1
ATOM 540 C C . GLU A 1 71 ? 26.861 16.621 -4.460 1.00 47.28 71 GLU A C 1
ATOM 542 O O . GLU A 1 71 ? 28.093 16.647 -4.498 1.00 47.28 71 GLU A O 1
ATOM 547 N N . GLN A 1 72 ? 26.202 16.200 -3.374 1.00 49.19 72 GLN A N 1
ATOM 548 C CA . GLN A 1 72 ? 26.860 15.797 -2.130 1.00 49.19 72 GLN A CA 1
ATOM 549 C C . GLN A 1 72 ? 27.326 14.332 -2.096 1.00 49.19 72 GLN A C 1
ATOM 551 O O . GLN A 1 72 ? 28.036 13.943 -1.164 1.00 49.19 72 GLN A O 1
ATOM 556 N N . ILE A 1 73 ? 26.952 13.501 -3.076 1.00 51.06 73 ILE A N 1
ATOM 557 C CA . ILE A 1 73 ? 27.238 12.062 -3.035 1.00 51.06 73 ILE A CA 1
ATOM 558 C C . ILE A 1 73 ? 28.393 11.733 -3.977 1.00 51.06 73 ILE A C 1
ATOM 560 O O . ILE A 1 73 ? 28.313 11.906 -5.190 1.00 51.06 73 ILE A O 1
ATOM 564 N N . ASP A 1 74 ? 29.479 11.229 -3.389 1.00 55.28 74 ASP A N 1
ATOM 565 C CA . ASP A 1 74 ? 30.720 10.884 -4.082 1.00 55.28 74 ASP A CA 1
ATOM 566 C C . ASP A 1 74 ? 30.469 9.910 -5.263 1.00 55.28 74 ASP A C 1
ATOM 568 O O . ASP A 1 74 ? 30.052 8.766 -5.040 1.00 55.28 74 ASP A O 1
ATOM 572 N N . PRO A 1 75 ? 30.752 10.315 -6.519 1.00 51.44 75 PRO A N 1
ATOM 573 C CA . PRO A 1 75 ? 30.627 9.468 -7.709 1.00 51.44 75 PRO A CA 1
ATOM 574 C C . PRO A 1 75 ? 31.378 8.132 -7.608 1.00 51.44 75 PRO A C 1
ATOM 576 O O . PRO A 1 75 ? 30.948 7.131 -8.193 1.00 51.44 75 PRO A O 1
ATOM 579 N N . ASP A 1 76 ? 32.475 8.080 -6.847 1.00 54.25 76 ASP A N 1
ATOM 580 C CA . ASP A 1 76 ? 33.243 6.851 -6.651 1.00 54.25 76 ASP A CA 1
ATOM 581 C C . ASP A 1 76 ? 32.501 5.850 -5.747 1.00 54.25 76 ASP A C 1
ATOM 583 O O . ASP A 1 76 ? 32.648 4.638 -5.942 1.00 54.25 76 ASP A O 1
ATOM 587 N N . GLN A 1 77 ? 31.621 6.307 -4.844 1.00 57.78 77 GLN A N 1
ATOM 588 C CA . GLN A 1 77 ? 30.734 5.421 -4.075 1.00 57.78 77 GLN A CA 1
ATOM 589 C C . GLN A 1 77 ? 29.696 4.739 -4.977 1.00 57.78 77 GLN A C 1
ATOM 591 O O . GLN A 1 77 ? 29.462 3.540 -4.830 1.00 57.78 77 GLN A O 1
ATOM 596 N N . PHE A 1 78 ? 29.136 5.442 -5.970 1.00 56.72 78 PHE A N 1
ATOM 597 C CA . PHE A 1 78 ? 28.178 4.859 -6.925 1.00 56.72 78 PHE A CA 1
ATOM 598 C C . PHE A 1 78 ? 28.790 3.761 -7.796 1.00 56.72 78 PHE A C 1
ATOM 600 O O . PHE A 1 78 ? 28.143 2.758 -8.101 1.00 56.72 78 PHE A O 1
ATOM 607 N N . SER A 1 79 ? 30.051 3.933 -8.193 1.00 53.12 79 SER A N 1
ATOM 608 C CA . SER A 1 79 ? 30.737 2.986 -9.073 1.00 53.12 79 SER A CA 1
ATOM 609 C C . SER A 1 79 ? 31.013 1.624 -8.419 1.00 53.12 79 SER A C 1
ATOM 611 O O . SER A 1 79 ? 31.067 0.614 -9.117 1.00 53.12 79 SER A O 1
ATOM 613 N N . GLN A 1 80 ? 31.135 1.576 -7.086 1.00 56.66 80 GLN A N 1
ATOM 614 C CA . GLN A 1 80 ? 31.335 0.337 -6.319 1.00 56.66 80 GLN A CA 1
ATOM 615 C C . GLN A 1 80 ? 30.025 -0.418 -6.046 1.00 56.66 80 GLN A C 1
ATOM 617 O O . GLN A 1 80 ? 30.053 -1.608 -5.734 1.00 56.66 80 GLN A O 1
ATOM 622 N N . LEU A 1 81 ? 28.892 0.277 -6.164 1.00 53.53 81 LEU A N 1
ATOM 623 C CA . LEU A 1 81 ? 27.546 -0.248 -5.940 1.00 53.53 81 LEU A CA 1
ATOM 624 C C . LEU A 1 81 ? 26.976 -0.934 -7.203 1.00 53.53 81 LEU A C 1
ATOM 626 O O . LEU A 1 81 ? 26.137 -1.829 -7.125 1.00 53.53 81 LEU A O 1
ATOM 630 N N . ALA A 1 82 ? 27.461 -0.592 -8.397 1.00 52.75 82 ALA A N 1
ATOM 631 C CA . ALA A 1 82 ? 27.001 -1.224 -9.631 1.00 52.75 82 ALA A CA 1
ATOM 632 C C . ALA A 1 82 ? 27.515 -2.675 -9.771 1.00 52.75 82 ALA A C 1
ATOM 634 O O . ALA A 1 82 ? 28.716 -2.941 -9.752 1.00 52.75 82 ALA A O 1
ATOM 635 N N . SER A 1 83 ? 26.588 -3.619 -9.964 1.00 54.22 83 SER A N 1
ATOM 636 C CA . SER A 1 83 ? 26.905 -4.999 -10.364 1.00 54.22 83 SER A CA 1
ATOM 637 C C . SER A 1 83 ? 27.407 -5.016 -11.810 1.00 54.22 83 SER A C 1
ATOM 639 O O . SER A 1 83 ? 26.889 -4.288 -12.659 1.00 54.22 83 SER A O 1
ATOM 641 N N . ASP A 1 84 ? 28.412 -5.837 -12.113 1.00 57.22 84 ASP A N 1
ATOM 642 C CA . ASP A 1 84 ? 29.096 -5.782 -13.407 1.00 57.22 84 ASP A CA 1
ATOM 643 C C . ASP A 1 84 ? 28.152 -6.106 -14.590 1.00 57.22 84 ASP A C 1
ATOM 645 O O . ASP A 1 84 ? 27.569 -7.187 -14.664 1.00 57.22 84 ASP A O 1
ATOM 649 N N . GLY A 1 85 ? 27.999 -5.156 -15.522 1.00 59.25 85 GLY A N 1
ATOM 650 C CA . GLY A 1 85 ? 27.239 -5.295 -16.775 1.00 59.25 85 GLY A CA 1
ATOM 651 C C . GLY A 1 85 ? 25.717 -5.080 -16.715 1.00 59.25 85 GLY A C 1
ATOM 652 O O . GLY A 1 85 ? 25.065 -5.234 -17.748 1.00 59.25 85 GLY A O 1
ATOM 653 N N . GLU A 1 86 ? 25.137 -4.722 -15.566 1.00 75.88 86 GLU A N 1
ATOM 654 C CA . GLU A 1 86 ? 23.677 -4.652 -15.384 1.00 75.88 86 GLU A CA 1
ATOM 655 C C . GLU A 1 86 ? 23.158 -3.201 -15.284 1.00 75.88 86 GLU A C 1
ATOM 657 O O . GLU A 1 86 ? 23.672 -2.396 -14.507 1.00 75.88 86 GLU A O 1
ATOM 662 N N . LEU A 1 87 ? 22.138 -2.853 -16.083 1.00 84.44 87 LEU A N 1
ATOM 663 C CA . LEU A 1 87 ? 21.461 -1.549 -16.027 1.00 84.44 87 LEU A CA 1
ATOM 664 C C . LEU A 1 87 ? 20.739 -1.400 -14.684 1.00 84.44 87 LEU A C 1
ATOM 666 O O . LEU A 1 87 ? 19.931 -2.252 -14.313 1.00 84.44 87 LEU A O 1
ATOM 670 N N . SER A 1 88 ? 20.978 -0.292 -13.987 1.00 86.31 88 SER A N 1
ATOM 671 C CA . SER A 1 88 ? 20.306 0.018 -12.724 1.00 86.31 88 SER A CA 1
ATOM 672 C C . SER A 1 88 ? 19.668 1.400 -12.745 1.00 86.31 88 SER A C 1
ATOM 674 O O . SER A 1 88 ? 20.202 2.336 -13.337 1.00 86.31 88 SER A O 1
ATOM 676 N N . ILE A 1 89 ? 18.531 1.518 -12.069 1.00 87.75 89 ILE A N 1
ATOM 677 C CA . ILE A 1 89 ? 17.858 2.783 -11.796 1.00 87.75 89 ILE A CA 1
ATOM 678 C C . ILE A 1 89 ? 18.269 3.291 -10.415 1.00 87.75 89 ILE A C 1
ATOM 680 O O . ILE A 1 89 ? 18.433 2.494 -9.487 1.00 87.75 89 ILE A O 1
ATOM 684 N N . VAL A 1 90 ? 18.450 4.604 -10.296 1.00 88.19 90 VAL A N 1
ATOM 685 C CA . VAL A 1 90 ? 18.761 5.299 -9.044 1.00 88.19 90 VAL A CA 1
ATOM 686 C C . VAL A 1 90 ? 17.524 6.083 -8.630 1.00 88.19 90 VAL A C 1
ATOM 688 O O . VAL A 1 90 ? 17.010 6.888 -9.409 1.00 88.19 90 VAL A O 1
ATOM 691 N N . LEU A 1 91 ? 17.031 5.823 -7.424 1.00 89.12 91 LEU A N 1
ATOM 692 C CA . LEU A 1 91 ? 15.831 6.427 -6.852 1.00 89.12 91 LEU A CA 1
ATOM 693 C C . LEU A 1 91 ? 16.148 7.007 -5.467 1.00 89.12 91 LEU A C 1
ATOM 695 O O . LEU A 1 91 ? 17.067 6.521 -4.803 1.00 89.12 91 LEU A O 1
ATOM 699 N N . ARG A 1 92 ? 15.366 7.985 -4.997 1.00 88.81 92 ARG A N 1
ATOM 700 C CA . ARG A 1 92 ? 15.393 8.381 -3.577 1.00 88.81 92 ARG A CA 1
ATOM 701 C C . ARG A 1 92 ? 14.973 7.196 -2.707 1.00 88.81 92 ARG A C 1
ATOM 703 O O . ARG A 1 92 ? 14.064 6.442 -3.054 1.00 88.81 92 ARG A O 1
ATOM 710 N N . ASP A 1 93 ? 15.651 7.024 -1.581 1.00 88.44 93 ASP A N 1
ATOM 711 C CA . ASP A 1 93 ? 15.288 6.029 -0.580 1.00 88.44 93 ASP A CA 1
ATOM 712 C C . ASP A 1 93 ? 14.086 6.507 0.245 1.00 88.44 93 ASP A C 1
ATOM 714 O O . ASP A 1 93 ? 14.178 7.445 1.035 1.00 88.44 93 ASP A O 1
ATOM 718 N N . GLU A 1 94 ? 12.954 5.823 0.094 1.00 90.50 94 GLU A N 1
ATOM 719 C CA . GLU A 1 94 ? 11.710 6.139 0.804 1.00 90.50 94 GLU A CA 1
ATOM 720 C C . GLU A 1 94 ? 11.772 5.835 2.318 1.00 90.50 94 GLU A C 1
ATOM 722 O O . GLU A 1 94 ? 10.817 6.119 3.040 1.00 90.50 94 GLU A O 1
ATOM 727 N N . LEU A 1 95 ? 12.871 5.249 2.821 1.00 90.56 95 LEU A N 1
ATOM 728 C CA . LEU A 1 95 ? 13.105 5.035 4.256 1.00 90.56 95 LEU A CA 1
ATOM 729 C C . LEU A 1 95 ? 13.784 6.215 4.959 1.00 90.56 95 LEU A C 1
ATOM 731 O O . LEU A 1 95 ? 13.880 6.200 6.190 1.00 90.56 95 LEU A O 1
ATOM 735 N N . VAL A 1 96 ? 14.229 7.233 4.217 1.00 87.38 96 VAL A N 1
ATOM 736 C CA . VAL A 1 96 ? 14.771 8.466 4.804 1.00 87.38 96 VAL A CA 1
ATOM 737 C C . VAL A 1 96 ? 13.726 9.106 5.727 1.00 87.38 96 VAL A C 1
ATOM 739 O O . VAL A 1 96 ? 12.540 9.159 5.413 1.00 87.38 96 VAL A O 1
ATOM 742 N N . GLY A 1 97 ? 14.161 9.543 6.912 1.00 86.25 97 GLY A N 1
ATOM 743 C CA . GLY A 1 97 ? 13.300 10.168 7.926 1.00 86.25 97 GLY A CA 1
ATOM 744 C C . GLY A 1 97 ? 12.548 9.198 8.855 1.00 86.25 97 GLY A C 1
ATOM 745 O O . GLY A 1 97 ? 11.993 9.629 9.873 1.00 86.25 97 GLY A O 1
ATOM 746 N N . PHE A 1 98 ? 12.551 7.886 8.587 1.00 89.69 98 PHE A N 1
ATOM 747 C CA . PHE A 1 98 ? 11.942 6.885 9.474 1.00 89.69 98 PHE A CA 1
ATOM 748 C C . PHE A 1 98 ? 12.942 6.324 10.490 1.00 89.69 98 PHE A C 1
ATOM 750 O O . PHE A 1 98 ? 14.026 5.869 10.131 1.00 89.69 98 PHE A O 1
ATOM 757 N N . VAL A 1 99 ? 12.550 6.274 11.768 1.00 90.12 99 VAL A N 1
ATOM 758 C CA . VAL A 1 99 ? 13.390 5.707 12.836 1.00 90.12 99 VAL A CA 1
ATOM 759 C C . VAL A 1 99 ? 13.205 4.191 12.887 1.00 90.12 99 VAL A C 1
ATOM 761 O O . VAL A 1 99 ? 14.171 3.426 12.858 1.00 90.12 99 VAL A O 1
ATOM 764 N N . LYS A 1 100 ? 11.950 3.732 12.939 1.00 92.75 100 LYS A N 1
ATOM 765 C CA . LYS A 1 100 ? 11.574 2.315 12.969 1.00 92.75 100 LYS A CA 1
ATOM 766 C C . LYS A 1 100 ? 10.476 2.061 11.931 1.00 92.75 100 LYS A C 1
ATOM 768 O O . LYS A 1 100 ? 9.315 1.870 12.292 1.00 92.75 100 LYS A O 1
ATOM 773 N N . PRO A 1 101 ? 10.821 2.008 10.633 1.00 93.81 101 PRO A N 1
ATOM 774 C CA . PRO A 1 101 ? 9.827 1.873 9.576 1.00 93.81 101 PRO A CA 1
ATOM 775 C C . PRO A 1 101 ? 9.098 0.527 9.656 1.00 93.81 101 PRO A C 1
ATOM 777 O O . PRO A 1 101 ? 9.728 -0.540 9.651 1.00 93.81 101 PRO A O 1
ATOM 780 N N . THR A 1 102 ? 7.771 0.567 9.681 1.00 96.31 102 THR A N 1
ATOM 781 C CA . THR A 1 102 ? 6.924 -0.561 9.292 1.00 96.31 102 THR A CA 1
ATOM 782 C C . THR A 1 102 ? 6.648 -0.455 7.797 1.00 96.31 102 THR A C 1
ATOM 784 O O . THR A 1 102 ? 6.287 0.615 7.318 1.00 96.31 102 THR A O 1
ATOM 787 N N . ILE A 1 103 ? 6.827 -1.555 7.062 1.00 96.88 103 ILE A N 1
ATOM 788 C CA . ILE A 1 103 ? 6.764 -1.588 5.595 1.00 96.88 103 ILE A CA 1
ATOM 789 C C . ILE A 1 103 ? 5.774 -2.654 5.130 1.00 96.88 103 ILE A C 1
ATOM 791 O O . ILE A 1 103 ? 5.801 -3.777 5.637 1.00 96.88 103 ILE A O 1
ATOM 795 N N . ALA A 1 104 ? 4.967 -2.345 4.119 1.00 97.50 104 ALA A N 1
ATOM 796 C CA . ALA A 1 104 ? 4.203 -3.318 3.347 1.00 97.50 104 ALA A CA 1
ATOM 797 C C . ALA A 1 104 ? 4.378 -3.104 1.841 1.00 97.50 104 ALA A C 1
ATOM 799 O O . ALA A 1 104 ? 4.282 -1.986 1.345 1.00 97.50 104 ALA A O 1
ATOM 800 N N . ASP A 1 105 ? 4.577 -4.205 1.121 1.00 97.00 105 ASP A N 1
ATOM 801 C CA . ASP A 1 105 ? 4.492 -4.275 -0.337 1.00 97.00 105 ASP A CA 1
ATOM 802 C C . ASP A 1 105 ? 3.182 -4.983 -0.698 1.00 97.00 105 ASP A C 1
ATOM 804 O O . ASP A 1 105 ? 2.964 -6.149 -0.338 1.00 97.00 105 ASP A O 1
ATOM 808 N N . ILE A 1 106 ? 2.294 -4.268 -1.389 1.00 97.81 106 ILE A N 1
ATOM 809 C CA . ILE A 1 106 ? 1.016 -4.785 -1.871 1.00 97.81 106 ILE A CA 1
ATOM 810 C C . ILE A 1 106 ? 1.034 -4.809 -3.399 1.00 97.81 106 ILE A C 1
ATOM 812 O O . ILE A 1 106 ? 0.952 -3.777 -4.054 1.00 97.81 106 ILE A O 1
ATOM 816 N N . LYS A 1 107 ? 1.073 -6.006 -3.987 1.00 97.44 107 LYS A N 1
ATOM 817 C CA . LYS A 1 107 ? 0.996 -6.209 -5.443 1.00 97.44 107 LYS A CA 1
ATOM 818 C C . LYS A 1 107 ? -0.401 -5.868 -5.953 1.00 97.44 107 LYS A C 1
ATOM 820 O O . LYS A 1 107 ? -1.375 -6.369 -5.390 1.00 97.44 107 LYS A O 1
ATOM 825 N N . LEU A 1 108 ? -0.487 -5.136 -7.062 1.00 97.88 108 LEU A N 1
ATOM 826 C CA . LEU A 1 108 ? -1.741 -4.682 -7.673 1.00 97.88 108 LEU A CA 1
ATOM 827 C C . LEU A 1 108 ? -2.055 -5.406 -8.997 1.00 97.88 108 LEU A C 1
ATOM 829 O O . LEU A 1 108 ? -1.163 -5.893 -9.698 1.00 97.88 108 LEU A O 1
ATOM 833 N N . GLY A 1 109 ? -3.345 -5.452 -9.332 1.00 96.62 109 GLY A N 1
ATOM 834 C CA . GLY A 1 109 ? -3.901 -5.960 -10.584 1.00 96.62 109 GLY A CA 1
ATOM 835 C C . GLY A 1 109 ? -4.492 -7.373 -10.500 1.00 96.62 109 GLY A C 1
ATOM 836 O O . GLY A 1 109 ? -4.014 -8.244 -9.767 1.00 96.62 109 GLY A O 1
ATOM 837 N N . PHE A 1 110 ? -5.527 -7.611 -11.314 1.00 97.06 110 PHE A N 1
ATOM 838 C CA . PHE A 1 110 ? -6.137 -8.933 -11.513 1.00 97.06 110 PHE A CA 1
ATOM 839 C C . PHE A 1 110 ? -5.310 -9.778 -12.487 1.00 97.06 110 PHE A C 1
ATOM 841 O O . PHE A 1 110 ? -4.949 -10.922 -12.197 1.00 97.06 110 PHE A O 1
ATOM 848 N N . ARG A 1 111 ? -4.952 -9.201 -13.638 1.00 95.88 111 ARG A N 1
ATOM 849 C CA . ARG A 1 111 ? -3.977 -9.759 -14.578 1.00 95.88 111 ARG A CA 1
ATOM 850 C C . ARG A 1 111 ? -2.574 -9.284 -14.208 1.00 95.88 111 ARG A C 1
ATOM 852 O O . ARG A 1 111 ? -2.314 -8.092 -14.110 1.00 95.88 111 ARG A O 1
ATOM 859 N N . LEU A 1 112 ? -1.648 -10.229 -14.056 1.00 94.94 112 LEU A N 1
ATOM 860 C CA . LEU A 1 112 ? -0.301 -9.967 -13.526 1.00 94.94 112 LEU A CA 1
ATOM 861 C C . LEU A 1 112 ? 0.802 -9.931 -14.601 1.00 94.94 112 LEU A C 1
ATOM 863 O O . LEU A 1 112 ? 1.981 -9.820 -14.266 1.00 94.94 112 LEU A O 1
ATOM 867 N N . TRP A 1 113 ? 0.456 -10.075 -15.879 1.00 94.50 113 TRP A N 1
ATOM 868 C CA . TRP A 1 113 ? 1.400 -10.185 -16.993 1.00 94.50 113 TRP A CA 1
ATOM 869 C C . TRP A 1 113 ? 1.026 -9.266 -18.155 1.00 94.50 113 TRP A C 1
ATOM 871 O O . TRP A 1 113 ? -0.151 -9.127 -18.489 1.00 94.50 113 TRP A O 1
ATOM 881 N N . ASP A 1 114 ? 2.041 -8.711 -18.814 1.00 92.12 114 ASP A N 1
ATOM 882 C CA . ASP A 1 114 ? 1.895 -7.888 -20.016 1.00 92.12 114 ASP A CA 1
ATOM 883 C C . ASP A 1 114 ? 1.724 -8.725 -21.300 1.00 92.12 114 ASP A C 1
ATOM 885 O O . ASP A 1 114 ? 1.964 -9.933 -21.341 1.00 92.12 114 ASP A O 1
ATOM 889 N N . GLU A 1 115 ? 1.306 -8.081 -22.389 1.00 89.94 115 GLU A N 1
ATOM 890 C CA . GLU A 1 115 ? 1.130 -8.714 -23.707 1.00 89.94 115 GLU A CA 1
ATOM 891 C C . GLU A 1 115 ? 2.386 -9.477 -24.183 1.00 89.94 115 GLU A C 1
ATOM 893 O O . GLU A 1 115 ? 2.264 -10.527 -24.823 1.00 89.94 115 GLU A O 1
ATOM 898 N N . MET A 1 116 ? 3.578 -9.007 -23.802 1.00 90.06 116 MET A N 1
ATOM 899 C CA . MET A 1 116 ? 4.879 -9.514 -24.250 1.00 90.06 116 MET A CA 1
ATOM 900 C C . MET A 1 116 ? 5.395 -10.710 -23.436 1.00 90.06 116 MET A C 1
ATOM 902 O O . MET A 1 116 ? 6.362 -11.362 -23.836 1.00 90.06 116 MET A O 1
ATOM 906 N N . ALA A 1 117 ? 4.758 -11.045 -22.312 1.00 91.69 117 ALA A N 1
ATOM 907 C CA . ALA A 1 117 ? 5.207 -12.123 -21.446 1.00 91.69 117 ALA A CA 1
ATOM 908 C C . ALA A 1 117 ? 5.200 -13.497 -22.165 1.00 91.69 117 ALA A C 1
ATOM 910 O O . ALA A 1 117 ? 4.232 -13.849 -22.849 1.00 91.69 117 ALA A O 1
ATOM 911 N N . PRO A 1 118 ? 6.229 -14.345 -21.967 1.00 94.94 118 PRO A N 1
ATOM 912 C CA . PRO A 1 118 ? 6.238 -15.703 -22.512 1.00 94.94 118 PRO A CA 1
ATOM 913 C C . PRO A 1 118 ? 5.068 -16.550 -21.996 1.00 94.94 118 PRO A C 1
ATOM 915 O O . PRO A 1 118 ? 4.660 -16.407 -20.842 1.00 94.94 118 PRO A O 1
ATOM 918 N N . ALA A 1 119 ? 4.579 -17.499 -22.802 1.00 96.31 119 ALA A N 1
ATOM 919 C CA . ALA A 1 119 ? 3.410 -18.326 -22.469 1.00 96.31 119 ALA A CA 1
ATOM 920 C C . ALA A 1 119 ? 3.522 -19.029 -21.100 1.00 96.31 119 ALA A C 1
ATOM 922 O O . ALA A 1 119 ? 2.580 -19.005 -20.311 1.00 96.31 119 ALA A O 1
ATOM 923 N N . ALA A 1 120 ? 4.699 -19.571 -20.767 1.00 95.81 120 ALA A N 1
ATOM 924 C CA . ALA A 1 120 ? 4.945 -20.189 -19.463 1.00 95.81 120 ALA A CA 1
ATOM 925 C C . ALA A 1 120 ? 4.851 -19.182 -18.295 1.00 95.81 120 ALA A C 1
ATOM 927 O O . ALA A 1 120 ? 4.325 -19.509 -17.230 1.00 95.81 120 ALA A O 1
ATOM 928 N N . LYS A 1 121 ? 5.324 -17.938 -18.492 1.00 93.62 121 LYS A N 1
ATOM 929 C CA . LYS A 1 121 ? 5.212 -16.855 -17.496 1.00 93.62 121 LYS A CA 1
ATOM 930 C C . LYS A 1 121 ? 3.747 -16.448 -17.316 1.00 93.62 121 LYS A C 1
ATOM 932 O O . LYS A 1 121 ? 3.326 -16.310 -16.169 1.00 93.62 121 LYS A O 1
ATOM 937 N N . LYS A 1 122 ? 2.985 -16.326 -18.411 1.00 96.31 122 LYS A N 1
ATOM 938 C CA . LYS A 1 122 ? 1.538 -16.044 -18.393 1.00 96.31 122 LYS A CA 1
ATOM 939 C C . LYS A 1 122 ? 0.781 -17.111 -17.599 1.00 96.31 122 LYS A C 1
ATOM 941 O O . LYS A 1 122 ? 0.203 -16.782 -16.572 1.00 96.31 122 LYS A O 1
ATOM 946 N N . GLN A 1 123 ? 0.939 -18.393 -17.944 1.00 97.19 123 GLN A N 1
ATOM 947 C CA . GLN A 1 123 ? 0.279 -19.508 -17.247 1.00 97.19 123 GLN A CA 1
ATOM 948 C C . GLN A 1 123 ? 0.602 -19.554 -15.743 1.00 97.19 123 GLN A C 1
ATOM 950 O O . GLN A 1 123 ? -0.283 -19.761 -14.912 1.00 97.19 123 GLN A O 1
ATOM 955 N N . ARG A 1 124 ? 1.870 -19.337 -15.366 1.00 96.25 124 ARG A N 1
ATOM 956 C CA . ARG A 1 124 ? 2.272 -19.277 -13.953 1.00 96.25 124 ARG A CA 1
ATOM 957 C C . ARG A 1 124 ? 1.577 -18.127 -13.222 1.00 96.25 124 ARG A C 1
ATOM 959 O O . ARG A 1 124 ? 1.149 -18.299 -12.083 1.00 96.25 124 ARG A O 1
ATOM 966 N N . LEU A 1 125 ? 1.516 -16.954 -13.844 1.00 95.69 125 LEU A N 1
ATOM 967 C CA . LEU A 1 125 ? 0.925 -15.754 -13.260 1.00 95.69 125 LEU A CA 1
ATOM 968 C C . LEU A 1 125 ? -0.608 -15.809 -13.231 1.00 95.69 125 LEU A C 1
ATOM 970 O O . LEU A 1 125 ? -1.190 -15.336 -12.261 1.00 95.69 125 LEU A O 1
ATOM 974 N N . ASP A 1 126 ? -1.242 -16.470 -14.197 1.00 97.44 126 ASP A N 1
ATOM 975 C CA . ASP A 1 126 ? -2.669 -16.807 -14.153 1.00 97.44 126 ASP A CA 1
ATOM 976 C C . ASP A 1 126 ? -2.982 -17.711 -12.965 1.00 97.44 126 ASP A C 1
ATOM 978 O O . ASP A 1 126 ? -3.947 -17.472 -12.243 1.00 97.44 126 ASP A O 1
ATOM 982 N N . ASN A 1 127 ? -2.138 -18.716 -12.701 1.00 97.25 127 ASN A N 1
ATOM 983 C CA . ASN A 1 127 ? -2.311 -19.556 -11.522 1.00 97.25 127 ASN A CA 1
ATOM 984 C C . ASN A 1 127 ? -2.158 -18.746 -10.227 1.00 97.25 127 ASN A C 1
ATOM 986 O O . ASN A 1 127 ? -2.976 -18.893 -9.330 1.00 97.25 127 ASN A O 1
ATOM 990 N N . VAL A 1 128 ? -1.164 -17.850 -10.147 1.00 95.69 128 VAL A N 1
ATOM 991 C CA . VAL A 1 128 ? -1.014 -16.949 -8.988 1.00 95.69 128 VAL A CA 1
ATOM 992 C C . VAL A 1 128 ? -2.251 -16.075 -8.813 1.00 95.69 128 VAL A C 1
ATOM 994 O O . VAL A 1 128 ? -2.749 -15.970 -7.698 1.00 95.69 128 VAL A O 1
ATOM 997 N N . SER A 1 129 ? -2.766 -15.470 -9.884 1.00 97.06 129 SER A N 1
ATOM 998 C CA . SER A 1 129 ? -3.986 -14.664 -9.814 1.00 97.06 129 SER A CA 1
ATOM 999 C C . SER A 1 129 ? -5.163 -15.503 -9.307 1.00 97.06 129 SER A C 1
ATOM 1001 O O . SER A 1 129 ? -5.793 -15.146 -8.317 1.00 97.06 129 SER A O 1
ATOM 1003 N N . LYS A 1 130 ? -5.377 -16.687 -9.889 1.00 97.62 130 LYS A N 1
ATOM 1004 C CA . LYS A 1 130 ? -6.476 -17.594 -9.539 1.00 97.62 130 LYS A CA 1
ATOM 1005 C C . LYS A 1 130 ? -6.443 -18.086 -8.090 1.00 97.62 130 LYS A C 1
ATOM 1007 O O . LYS A 1 130 ? -7.502 -18.325 -7.518 1.00 97.62 130 LYS A O 1
ATOM 1012 N N . THR A 1 131 ? -5.261 -18.307 -7.518 1.00 96.81 131 THR A N 1
ATOM 1013 C CA . THR A 1 131 ? -5.111 -18.910 -6.182 1.00 96.81 131 THR A CA 1
ATOM 1014 C C . THR A 1 131 ? -4.794 -17.902 -5.080 1.00 96.81 131 THR A C 1
ATOM 1016 O O . THR A 1 131 ? -4.416 -18.317 -3.992 1.00 96.81 131 THR A O 1
ATOM 1019 N N . THR A 1 132 ? -4.858 -16.599 -5.350 1.00 97.88 132 THR A N 1
ATOM 1020 C CA . THR A 1 132 ? -4.578 -15.551 -4.357 1.00 97.88 132 THR A CA 1
ATOM 1021 C C . THR A 1 132 ? -5.631 -14.461 -4.434 1.00 97.88 132 THR A C 1
ATOM 1023 O O . THR A 1 132 ? -6.440 -14.422 -5.362 1.00 97.88 132 THR A O 1
ATOM 1026 N N . THR A 1 133 ? -5.582 -13.513 -3.501 1.00 98.12 133 THR A N 1
ATOM 1027 C CA . THR A 1 133 ? -6.481 -12.358 -3.523 1.00 98.12 133 THR A CA 1
ATOM 1028 C C . THR A 1 133 ? -6.290 -11.452 -4.740 1.00 98.12 133 THR A C 1
ATOM 1030 O O . THR A 1 133 ? -7.164 -10.637 -5.008 1.00 98.12 133 THR A O 1
ATOM 1033 N N . SER A 1 134 ? -5.221 -11.604 -5.536 1.00 98.06 134 SER A N 1
ATOM 1034 C CA . SER A 1 134 ? -5.090 -10.845 -6.787 1.00 98.06 134 SER A CA 1
ATOM 1035 C C . SER A 1 134 ? -6.247 -11.115 -7.745 1.00 98.06 134 SER A C 1
ATOM 1037 O O . SER A 1 134 ? -6.790 -10.171 -8.305 1.00 98.06 134 SER A O 1
ATOM 1039 N N . GLY A 1 135 ? -6.673 -12.371 -7.905 1.00 97.69 135 GLY A N 1
ATOM 1040 C CA . GLY A 1 135 ? -7.770 -12.704 -8.815 1.00 97.69 135 GLY A CA 1
ATOM 1041 C C . GLY A 1 135 ? -9.149 -12.311 -8.292 1.00 97.69 135 GLY A C 1
ATOM 1042 O O . GLY A 1 135 ? -10.048 -12.077 -9.092 1.00 97.69 135 GLY A O 1
ATOM 1043 N N . SER A 1 136 ? -9.328 -12.225 -6.970 1.00 97.62 136 SER A N 1
ATOM 1044 C CA . SER A 1 136 ? -10.625 -11.919 -6.352 1.00 97.62 136 SER A CA 1
ATOM 1045 C C . SER A 1 136 ? -10.799 -10.454 -5.946 1.00 97.62 136 SER A C 1
ATOM 1047 O O . SER A 1 136 ? -11.924 -9.975 -5.914 1.00 97.62 136 SER A O 1
ATOM 1049 N N . LEU A 1 137 ? -9.713 -9.756 -5.604 1.00 97.56 137 LEU A N 1
ATOM 1050 C CA . LEU A 1 137 ? -9.717 -8.384 -5.076 1.00 97.56 137 LEU A CA 1
ATOM 1051 C C . LEU A 1 137 ? -8.845 -7.411 -5.884 1.00 97.56 137 LEU A C 1
ATOM 1053 O O . LEU A 1 137 ? -8.841 -6.219 -5.587 1.00 97.56 137 LEU A O 1
ATOM 1057 N N . GLY A 1 138 ? -8.063 -7.883 -6.857 1.00 98.06 138 GLY A N 1
ATOM 1058 C CA . GLY A 1 138 ? -7.142 -7.025 -7.605 1.00 98.06 138 GLY A CA 1
ATOM 1059 C C . GLY A 1 138 ? -5.908 -6.595 -6.805 1.00 98.06 138 GLY A C 1
ATOM 1060 O O . GLY A 1 138 ? -5.163 -5.735 -7.263 1.00 98.06 138 GLY A O 1
ATOM 1061 N N . PHE A 1 139 ? -5.657 -7.184 -5.628 1.00 98.31 139 PHE A N 1
ATOM 1062 C CA . PHE A 1 139 ? -4.423 -6.970 -4.871 1.00 98.31 139 PHE A CA 1
ATOM 1063 C C . PHE A 1 139 ? -4.028 -8.193 -4.034 1.00 98.31 139 PHE A C 1
ATOM 1065 O O . PHE A 1 139 ? -4.859 -9.043 -3.711 1.00 98.31 139 PHE A O 1
ATOM 1072 N N . ARG A 1 140 ? -2.755 -8.291 -3.645 1.00 97.62 140 ARG A N 1
ATOM 1073 C CA . ARG A 1 140 ? -2.292 -9.241 -2.617 1.00 97.62 140 ARG A CA 1
ATOM 1074 C C . ARG A 1 140 ? -1.108 -8.681 -1.841 1.00 97.62 140 ARG A C 1
ATOM 1076 O O . ARG A 1 140 ? -0.309 -7.929 -2.394 1.00 97.62 140 ARG A O 1
ATOM 1083 N N . ILE A 1 141 ? -0.946 -9.125 -0.602 1.00 97.06 141 ILE A N 1
ATOM 1084 C CA . ILE A 1 141 ? 0.249 -8.826 0.192 1.00 97.06 141 ILE A CA 1
ATOM 1085 C C . ILE A 1 141 ? 1.433 -9.573 -0.443 1.00 97.06 141 ILE A C 1
ATOM 1087 O O . ILE A 1 141 ? 1.371 -10.782 -0.666 1.00 97.06 141 ILE A O 1
ATOM 1091 N N . ALA A 1 142 ? 2.500 -8.864 -0.794 1.00 94.62 142 ALA A N 1
ATOM 1092 C CA . ALA A 1 142 ? 3.734 -9.461 -1.303 1.00 94.62 142 ALA A CA 1
ATOM 1093 C C . ALA A 1 142 ? 4.741 -9.715 -0.180 1.00 94.62 142 ALA A C 1
ATOM 1095 O O . ALA A 1 142 ? 5.481 -10.698 -0.229 1.00 94.62 142 ALA A O 1
ATOM 1096 N N . GLY A 1 143 ? 4.734 -8.848 0.828 1.00 93.81 143 GLY A N 1
ATOM 1097 C CA . GLY A 1 143 ? 5.497 -8.995 2.053 1.00 93.81 143 GLY A CA 1
ATOM 1098 C C . GLY A 1 143 ? 5.254 -7.815 2.985 1.00 93.81 143 GLY A C 1
ATOM 1099 O O . GLY A 1 143 ? 4.820 -6.748 2.551 1.00 93.81 143 GLY A O 1
ATOM 1100 N N . MET A 1 144 ? 5.522 -8.016 4.270 1.00 95.69 144 MET A N 1
ATOM 1101 C CA . MET A 1 144 ? 5.472 -6.959 5.277 1.00 95.69 144 MET A CA 1
ATOM 1102 C C . MET A 1 144 ? 6.639 -7.104 6.245 1.00 95.69 144 MET A C 1
ATOM 1104 O O . MET A 1 144 ? 7.096 -8.208 6.533 1.00 95.69 144 MET A O 1
ATOM 1108 N N . SER A 1 145 ? 7.094 -5.986 6.785 1.00 95.94 145 SER A N 1
ATOM 1109 C CA . SER A 1 145 ? 8.090 -5.931 7.841 1.00 95.94 145 SER A CA 1
ATOM 1110 C C . SER A 1 145 ? 7.595 -4.972 8.906 1.00 95.94 145 SER A C 1
ATOM 1112 O O . SER A 1 145 ? 7.627 -3.760 8.719 1.00 95.94 145 SER A O 1
ATOM 1114 N N . VAL A 1 146 ? 7.093 -5.525 10.003 1.00 96.69 146 VAL A N 1
ATOM 1115 C CA . VAL A 1 146 ? 6.285 -4.808 10.990 1.00 96.69 146 VAL A CA 1
ATOM 1116 C C . VAL A 1 146 ? 7.049 -4.672 12.295 1.00 96.69 146 VAL A C 1
ATOM 1118 O O . VAL A 1 146 ? 7.586 -5.657 12.804 1.00 96.69 146 VAL A O 1
ATOM 1121 N N . VAL A 1 147 ? 7.086 -3.462 12.844 1.00 96.00 147 VAL A N 1
ATOM 1122 C CA . VAL A 1 147 ? 7.618 -3.194 14.185 1.00 96.00 147 VAL A CA 1
ATOM 1123 C C . VAL A 1 147 ? 6.535 -3.497 15.217 1.00 96.00 147 VAL A C 1
ATOM 1125 O O . VAL A 1 147 ? 5.433 -2.965 15.142 1.00 96.00 147 VAL A O 1
ATOM 1128 N N . LEU A 1 148 ? 6.833 -4.390 16.157 1.00 94.94 148 LEU A N 1
ATOM 1129 C CA . LEU A 1 148 ? 5.936 -4.828 17.222 1.00 94.94 148 LEU A CA 1
ATOM 1130 C C . LEU A 1 148 ? 6.019 -3.901 18.452 1.00 94.94 148 LEU A C 1
ATOM 1132 O O . LEU A 1 148 ? 6.985 -3.150 18.590 1.00 94.94 148 LEU A O 1
ATOM 1136 N N . PRO A 1 149 ? 5.045 -3.972 19.384 1.00 92.69 149 PRO A N 1
ATOM 1137 C CA . PRO A 1 149 ? 5.001 -3.108 20.573 1.00 92.69 149 PRO A CA 1
ATOM 1138 C C . PRO A 1 149 ? 6.228 -3.206 21.486 1.00 92.69 149 PRO A C 1
ATOM 1140 O O . PRO A 1 149 ? 6.561 -2.258 22.189 1.00 92.69 149 PRO A O 1
ATOM 1143 N N . ASP A 1 150 ? 6.904 -4.354 21.484 1.00 93.12 150 ASP A N 1
ATOM 1144 C CA . ASP A 1 150 ? 8.144 -4.582 22.232 1.00 93.12 150 ASP A CA 1
ATOM 1145 C C . ASP A 1 150 ? 9.394 -4.033 21.513 1.00 93.12 150 ASP A C 1
ATOM 1147 O O . ASP A 1 150 ? 10.513 -4.191 21.999 1.00 93.12 150 ASP A O 1
ATOM 1151 N N . GLY A 1 151 ? 9.213 -3.391 20.355 1.00 90.31 151 GLY A N 1
ATOM 1152 C CA . GLY A 1 151 ? 10.268 -2.857 19.499 1.00 90.31 151 GLY A CA 1
ATOM 1153 C C . GLY A 1 151 ? 10.918 -3.891 18.578 1.00 90.31 151 GLY A C 1
ATOM 1154 O O . GLY A 1 151 ? 11.771 -3.521 17.769 1.00 90.31 151 GLY A O 1
ATOM 1155 N N . SER A 1 152 ? 10.540 -5.171 18.669 1.00 94.12 152 SER A N 1
ATOM 1156 C CA . SER A 1 152 ? 11.041 -6.212 17.770 1.00 94.12 152 SER A CA 1
ATOM 1157 C C . SER A 1 152 ? 10.424 -6.096 16.372 1.00 94.12 152 SER A C 1
ATOM 1159 O O . SER A 1 152 ? 9.408 -5.433 16.168 1.00 94.12 152 SER A O 1
ATOM 1161 N N . ARG A 1 153 ? 11.041 -6.739 15.375 1.00 94.56 153 ARG A N 1
ATOM 1162 C CA . ARG A 1 153 ? 10.561 -6.737 13.988 1.00 94.56 153 ARG A CA 1
ATOM 1163 C C . ARG A 1 153 ? 10.044 -8.114 13.599 1.00 94.56 153 ARG A C 1
ATOM 1165 O O . ARG A 1 153 ? 10.748 -9.110 13.747 1.00 94.56 153 ARG A O 1
ATOM 1172 N N . LYS A 1 154 ? 8.839 -8.160 13.034 1.00 95.19 154 LYS A N 1
ATOM 1173 C CA . LYS A 1 154 ? 8.229 -9.361 12.461 1.00 95.19 154 LYS A CA 1
ATOM 1174 C C . LYS A 1 154 ? 8.138 -9.234 10.945 1.00 95.19 154 LYS A C 1
ATOM 1176 O O . LYS A 1 154 ? 7.520 -8.304 10.432 1.00 95.19 154 LYS A O 1
ATOM 1181 N N . VAL A 1 155 ? 8.734 -10.187 10.234 1.00 95.25 155 VAL A N 1
ATOM 1182 C CA . VAL A 1 155 ? 8.692 -10.255 8.769 1.00 95.25 155 VAL A CA 1
ATOM 1183 C C . VAL A 1 155 ? 7.633 -11.264 8.336 1.00 95.25 155 VAL A C 1
ATOM 1185 O O . VAL A 1 155 ? 7.604 -12.395 8.816 1.00 95.25 155 VAL A O 1
ATOM 1188 N N . PHE A 1 156 ? 6.773 -10.840 7.419 1.00 92.88 156 PHE A N 1
ATOM 1189 C CA . PHE A 1 156 ? 5.772 -11.654 6.749 1.00 92.88 156 PHE A CA 1
ATOM 1190 C C . PHE A 1 156 ? 6.166 -11.770 5.281 1.00 92.88 156 PHE A C 1
ATOM 1192 O O . PHE A 1 156 ? 6.310 -10.764 4.587 1.00 92.88 156 PHE A O 1
ATOM 1199 N N . ASP A 1 157 ? 6.384 -12.990 4.812 1.00 90.94 157 ASP A N 1
ATOM 1200 C CA . ASP A 1 157 ? 6.951 -13.236 3.493 1.00 90.94 157 ASP A CA 1
ATOM 1201 C C . ASP A 1 157 ? 5.883 -13.396 2.392 1.00 90.94 157 ASP A C 1
ATOM 1203 O O . ASP A 1 157 ? 4.675 -13.221 2.582 1.00 90.94 157 ASP A O 1
ATOM 1207 N N . LYS A 1 158 ? 6.352 -13.770 1.197 1.00 88.81 158 LYS A N 1
ATOM 1208 C CA . LYS A 1 158 ? 5.507 -14.032 0.026 1.00 88.81 158 LYS A CA 1
ATOM 1209 C C . LYS A 1 158 ? 4.574 -15.227 0.220 1.00 88.81 158 LYS A C 1
ATOM 1211 O O . LYS A 1 158 ? 3.610 -15.338 -0.534 1.00 88.81 158 LYS A O 1
ATOM 1216 N N . GLN A 1 159 ? 4.880 -16.154 1.129 1.00 92.88 159 GLN A N 1
ATOM 1217 C CA . GLN A 1 159 ? 4.020 -17.299 1.404 1.00 92.88 159 GLN A CA 1
ATOM 1218 C C . GLN A 1 159 ? 2.843 -16.860 2.267 1.00 92.88 159 GLN A C 1
ATOM 1220 O O . GLN A 1 159 ? 1.708 -17.117 1.873 1.00 92.88 159 GLN A O 1
ATOM 1225 N N . PHE A 1 160 ? 3.102 -16.097 3.333 1.00 93.44 160 PHE A N 1
ATOM 1226 C CA . PHE A 1 160 ? 2.057 -15.488 4.158 1.00 93.44 160 PHE A CA 1
ATOM 1227 C C . PHE A 1 160 ? 1.038 -14.719 3.306 1.00 93.44 160 PHE A C 1
ATOM 1229 O O . PHE A 1 160 ? -0.167 -14.929 3.414 1.00 93.44 160 PHE A O 1
ATOM 1236 N N . GLY A 1 161 ? 1.513 -13.884 2.379 1.00 93.38 161 GLY A N 1
ATOM 1237 C CA . GLY A 1 161 ? 0.647 -13.083 1.512 1.00 93.38 161 GLY A CA 1
ATOM 1238 C C . GLY A 1 161 ? -0.155 -13.859 0.453 1.00 93.38 161 GLY A C 1
ATOM 1239 O O . GLY A 1 161 ? -1.000 -13.275 -0.226 1.00 93.38 161 GLY A O 1
ATOM 1240 N N . ARG A 1 162 ? 0.083 -15.171 0.295 1.00 94.81 162 ARG A N 1
ATOM 1241 C CA . ARG A 1 162 ? -0.671 -16.063 -0.609 1.00 94.81 162 ARG A CA 1
ATOM 1242 C C . ARG A 1 162 ? -1.718 -16.921 0.097 1.00 94.81 162 ARG A C 1
ATOM 1244 O O . ARG A 1 162 ? -2.530 -17.529 -0.590 1.00 94.81 162 ARG A O 1
ATOM 1251 N N . GLU A 1 163 ? -1.684 -16.988 1.423 1.00 96.25 163 GLU A N 1
ATOM 1252 C CA . GLU A 1 163 ? -2.677 -17.688 2.239 1.00 96.25 163 GLU A CA 1
ATOM 1253 C C . GLU A 1 163 ? -4.070 -17.033 2.286 1.00 96.25 163 GLU A C 1
ATOM 1255 O O . GLU A 1 163 ? -5.047 -17.786 2.345 1.00 96.25 163 GLU A O 1
ATOM 1260 N N . PRO A 1 164 ? -4.223 -15.688 2.284 1.00 96.25 164 PRO A N 1
ATOM 1261 C CA . PRO A 1 164 ? -5.535 -15.092 2.464 1.00 96.25 164 PRO A CA 1
ATOM 1262 C C . PRO A 1 164 ? -6.455 -15.313 1.262 1.00 96.25 164 PRO A C 1
ATOM 1264 O O . PRO A 1 164 ? -6.050 -15.504 0.115 1.00 96.25 164 PRO A O 1
ATOM 1267 N N . THR A 1 165 ? -7.737 -15.199 1.568 1.00 95.19 165 THR A N 1
ATOM 1268 C CA . THR A 1 165 ? -8.891 -15.207 0.672 1.00 95.19 165 THR A CA 1
ATOM 1269 C C . THR A 1 165 ? -9.592 -13.852 0.756 1.00 95.19 165 THR A C 1
ATOM 1271 O O . THR A 1 165 ? -9.308 -13.051 1.653 1.00 95.19 165 THR A O 1
ATOM 1274 N N . ALA A 1 166 ? -10.548 -13.582 -0.136 1.00 92.69 166 ALA A N 1
ATOM 1275 C CA . ALA A 1 166 ? -11.374 -12.377 -0.030 1.00 92.69 166 ALA A CA 1
ATOM 1276 C C . ALA A 1 166 ? -12.149 -12.319 1.304 1.00 92.69 166 ALA A C 1
ATOM 1278 O O . ALA A 1 166 ? -12.520 -11.248 1.791 1.00 92.69 166 ALA A O 1
ATOM 1279 N N . GLU A 1 167 ? -12.381 -13.478 1.922 1.00 86.75 167 GLU A N 1
ATOM 1280 C CA . GLU A 1 167 ? -13.136 -13.619 3.152 1.00 86.75 167 GLU A CA 1
ATOM 1281 C C . GLU A 1 167 ? -12.360 -13.237 4.412 1.00 86.75 167 GLU A C 1
ATOM 1283 O O . GLU A 1 167 ? -12.976 -12.808 5.383 1.00 86.75 167 GLU A O 1
ATOM 1288 N N . ASN A 1 168 ? -11.037 -13.377 4.416 1.00 86.50 168 ASN A N 1
ATOM 1289 C CA . ASN A 1 168 ? -10.216 -13.188 5.617 1.00 86.50 168 ASN A CA 1
ATOM 1290 C C . ASN A 1 168 ? -9.036 -12.224 5.425 1.00 86.50 168 ASN A C 1
ATOM 1292 O O . ASN A 1 168 ? -8.250 -12.052 6.350 1.00 86.50 168 ASN A O 1
ATOM 1296 N N . ILE A 1 169 ? -8.913 -11.557 4.272 1.00 93.50 169 ILE A N 1
ATOM 1297 C CA . ILE A 1 169 ? -7.806 -10.627 3.986 1.00 93.50 169 ILE A CA 1
ATOM 1298 C C . ILE A 1 169 ? -7.594 -9.561 5.075 1.00 93.50 169 ILE A C 1
ATOM 1300 O O . ILE A 1 169 ? -6.465 -9.165 5.345 1.00 93.50 169 ILE A O 1
ATOM 1304 N N . ASN A 1 170 ? -8.651 -9.137 5.764 1.00 87.25 170 ASN A N 1
ATOM 1305 C CA . ASN A 1 170 ? -8.552 -8.138 6.829 1.00 87.25 170 ASN A CA 1
ATOM 1306 C C . ASN A 1 170 ? -7.840 -8.649 8.082 1.00 87.25 170 ASN A C 1
ATOM 1308 O O . ASN A 1 170 ? -7.158 -7.870 8.747 1.00 87.25 170 ASN A O 1
ATOM 1312 N N . ASP A 1 171 ? -7.930 -9.950 8.362 1.00 85.06 171 ASP A N 1
ATOM 1313 C CA . ASP A 1 171 ? -7.204 -10.598 9.460 1.00 85.06 171 ASP A CA 1
ATOM 1314 C C . ASP A 1 171 ? -5.686 -10.610 9.185 1.00 85.06 171 ASP A C 1
ATOM 1316 O O . ASP A 1 171 ? -4.872 -10.694 10.108 1.00 85.06 171 ASP A O 1
ATOM 1320 N N . TYR A 1 172 ? -5.307 -10.488 7.907 1.00 93.75 172 TYR A N 1
ATOM 1321 C CA . TYR A 1 172 ? -3.928 -10.382 7.440 1.00 93.75 172 TYR A CA 1
ATOM 1322 C C . TYR A 1 172 ? -3.476 -8.918 7.368 1.00 93.75 172 TYR A C 1
ATOM 1324 O O . TYR A 1 172 ? -2.400 -8.597 7.861 1.00 93.75 172 TYR A O 1
ATOM 1332 N N . LEU A 1 173 ? -4.300 -8.015 6.822 1.00 93.19 173 LEU A N 1
ATOM 1333 C CA . LEU A 1 173 ? -3.986 -6.583 6.745 1.00 93.19 173 LEU A CA 1
ATOM 1334 C C . LEU A 1 173 ? -3.889 -5.928 8.126 1.00 93.19 173 LEU A C 1
ATOM 1336 O O . LEU A 1 173 ? -3.052 -5.055 8.317 1.00 93.19 173 LEU A O 1
ATOM 1340 N N . VAL A 1 174 ? -4.669 -6.366 9.124 1.00 89.06 174 VAL A N 1
ATOM 1341 C CA . VAL A 1 174 ? -4.541 -5.838 10.496 1.00 89.06 174 VAL A CA 1
ATOM 1342 C C . VAL A 1 174 ? -3.171 -6.122 11.112 1.00 89.06 174 VAL A C 1
ATOM 1344 O O . VAL A 1 174 ? -2.724 -5.363 11.965 1.00 89.06 174 VAL A O 1
ATOM 1347 N N . GLN A 1 175 ? -2.466 -7.165 10.657 1.00 92.12 175 GLN A N 1
ATOM 1348 C CA . GLN A 1 175 ? -1.106 -7.453 11.122 1.00 92.12 175 GLN A CA 1
ATOM 1349 C C . GLN A 1 175 ? -0.120 -6.343 10.742 1.00 92.12 175 GLN A C 1
ATOM 1351 O O . GLN A 1 175 ? 0.919 -6.233 11.387 1.00 92.12 175 GLN A O 1
ATOM 1356 N N . LEU A 1 176 ? -0.444 -5.523 9.733 1.00 95.38 176 LEU A N 1
ATOM 1357 C CA . LEU A 1 176 ? 0.330 -4.337 9.378 1.00 95.38 176 LEU A CA 1
ATOM 1358 C C . LEU A 1 176 ? 0.263 -3.257 10.460 1.00 95.38 176 LEU A C 1
ATOM 1360 O O . LEU A 1 176 ? 1.179 -2.455 10.531 1.00 95.38 176 LEU A O 1
ATOM 1364 N N . PHE A 1 177 ? -0.770 -3.250 11.309 1.00 93.31 177 PHE A N 1
ATOM 1365 C CA . PHE A 1 177 ? -1.026 -2.201 12.298 1.00 93.31 177 PHE A CA 1
ATOM 1366 C C . PHE A 1 177 ? -1.115 -2.778 13.716 1.00 93.31 177 PHE A C 1
ATOM 1368 O O . PHE A 1 177 ? -2.210 -2.905 14.280 1.00 93.31 177 PHE A O 1
ATOM 1375 N N . PRO A 1 178 ? 0.020 -3.137 14.342 1.00 88.88 178 PRO A N 1
ATOM 1376 C CA . PRO A 1 178 ? 0.030 -3.467 15.758 1.00 88.88 178 PRO A CA 1
ATOM 1377 C C . PRO A 1 178 ? -0.583 -2.320 16.558 1.00 88.88 178 PRO A C 1
ATOM 1379 O O . PRO A 1 178 ? -0.331 -1.152 16.279 1.00 88.88 178 PRO A O 1
ATOM 1382 N N . GLN A 1 179 ? -1.394 -2.652 17.561 1.00 84.06 179 GLN A N 1
ATOM 1383 C CA . GLN A 1 179 ? -2.079 -1.654 18.390 1.00 84.06 179 GLN A CA 1
ATOM 1384 C C . GLN A 1 179 ? -3.040 -0.748 17.603 1.00 84.06 179 GLN A C 1
ATOM 1386 O O . GLN A 1 179 ? -3.193 0.419 17.946 1.00 84.06 179 GLN A O 1
ATOM 1391 N N . VAL A 1 180 ? -3.738 -1.294 16.600 1.00 78.62 180 VAL A N 1
ATOM 1392 C CA . VAL A 1 180 ? -4.752 -0.576 15.800 1.00 78.62 180 VAL A CA 1
ATOM 1393 C C . VAL A 1 180 ? -5.844 0.128 16.615 1.00 78.62 180 VAL A C 1
ATOM 1395 O O . VAL A 1 180 ? -6.504 1.024 16.105 1.00 78.62 180 VAL A O 1
ATOM 1398 N N . GLU A 1 181 ? -6.012 -0.211 17.893 1.00 70.88 181 GLU A N 1
ATOM 1399 C CA . GLU A 1 181 ? -6.968 0.469 18.777 1.00 70.88 181 GLU A CA 1
ATOM 1400 C C . GLU A 1 181 ? -6.476 1.839 19.261 1.00 70.88 181 GLU A C 1
ATOM 1402 O O . GLU A 1 181 ? -7.235 2.607 19.848 1.00 70.88 181 GLU A O 1
ATOM 1407 N N . ASN A 1 182 ? -5.207 2.161 19.013 1.00 79.75 182 ASN A N 1
ATOM 1408 C CA . ASN A 1 182 ? -4.609 3.443 19.333 1.00 79.75 182 ASN A CA 1
ATOM 1409 C C . ASN A 1 182 ? -4.970 4.499 18.268 1.00 79.75 182 ASN A C 1
ATOM 1411 O O . ASN A 1 182 ? -4.887 4.256 17.063 1.00 79.75 182 ASN A O 1
ATOM 1415 N N . GLU A 1 183 ? -5.351 5.700 18.708 1.00 75.06 183 GLU A N 1
ATOM 1416 C CA . GLU A 1 183 ? -5.791 6.783 17.819 1.00 75.06 183 GLU A CA 1
ATOM 1417 C C . GLU A 1 183 ? -4.711 7.280 16.846 1.00 75.06 183 GLU A C 1
ATOM 1419 O O . GLU A 1 183 ? -5.036 7.668 15.724 1.00 75.06 183 GLU A O 1
ATOM 1424 N N . TYR A 1 184 ? -3.434 7.211 17.229 1.00 83.25 184 TYR A N 1
ATOM 1425 C CA . TYR A 1 184 ? -2.317 7.583 16.363 1.00 83.25 184 TYR A CA 1
ATOM 1426 C C . TYR A 1 184 ? -2.158 6.586 15.208 1.00 83.25 184 TYR A C 1
ATOM 1428 O O . TYR A 1 184 ? -1.887 6.983 14.077 1.00 83.25 184 TYR A O 1
ATOM 1436 N N . VAL A 1 185 ? -2.424 5.297 15.451 1.00 85.75 185 VAL A N 1
ATOM 1437 C CA . VAL A 1 185 ? -2.442 4.269 14.395 1.00 85.75 185 VAL A CA 1
ATOM 1438 C C . VAL A 1 185 ? -3.621 4.488 13.452 1.00 85.75 185 VAL A C 1
ATOM 1440 O O . VAL A 1 185 ? -3.484 4.346 12.240 1.00 85.75 185 VAL A O 1
ATOM 1443 N N . TRP A 1 186 ? -4.774 4.902 13.980 1.00 81.50 186 TRP A N 1
ATOM 1444 C CA . TRP A 1 186 ? -5.904 5.300 13.142 1.00 81.50 186 TRP A CA 1
ATOM 1445 C C . TRP A 1 186 ? -5.596 6.491 12.255 1.00 81.50 186 TRP A C 1
ATOM 1447 O O .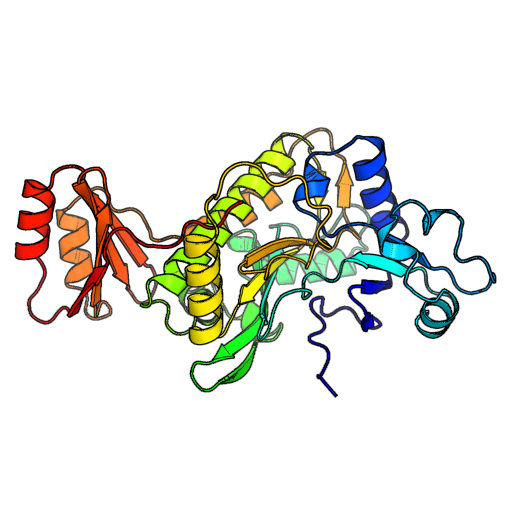 TRP A 1 186 ? -6.008 6.497 11.099 1.00 81.50 186 TRP A O 1
ATOM 1457 N N . ALA A 1 187 ? -4.877 7.478 12.779 1.00 79.69 187 ALA A N 1
ATOM 1458 C CA . ALA A 1 187 ? -4.435 8.599 11.978 1.00 79.69 187 ALA A CA 1
ATOM 1459 C C . ALA A 1 187 ? -3.522 8.111 10.836 1.00 79.69 187 ALA A C 1
ATOM 1461 O O . ALA A 1 187 ? -3.686 8.552 9.700 1.00 79.69 187 ALA A O 1
ATOM 1462 N N . VAL A 1 188 ? -2.590 7.188 11.111 1.00 89.62 188 VAL A N 1
ATOM 1463 C CA . VAL A 1 188 ? -1.728 6.581 10.080 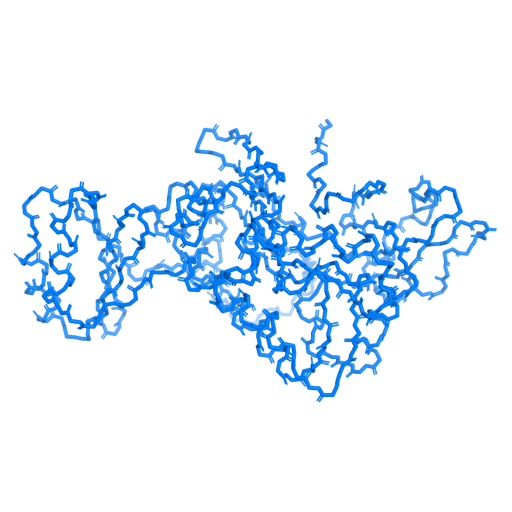1.00 89.62 188 VAL A CA 1
ATOM 1464 C C . VAL A 1 188 ? -2.563 5.885 9.003 1.00 89.62 188 VAL A C 1
ATOM 1466 O O . VAL A 1 188 ? -2.335 6.107 7.819 1.00 89.62 188 VAL A O 1
ATOM 1469 N N . ILE A 1 189 ? -3.566 5.091 9.387 1.00 88.12 189 ILE A N 1
ATOM 1470 C CA . ILE A 1 189 ? -4.470 4.427 8.433 1.00 88.12 189 ILE A CA 1
ATOM 1471 C C . ILE A 1 189 ? -5.230 5.459 7.590 1.00 88.12 189 ILE A C 1
ATOM 1473 O O . ILE A 1 189 ? -5.256 5.342 6.366 1.00 88.12 189 ILE A O 1
ATOM 1477 N N . ASP A 1 190 ? -5.808 6.484 8.224 1.00 81.88 190 ASP A N 1
ATOM 1478 C CA . ASP A 1 190 ? -6.530 7.559 7.532 1.00 81.88 190 ASP A CA 1
ATOM 1479 C C . ASP A 1 190 ? -5.591 8.307 6.549 1.00 81.88 190 ASP A C 1
ATOM 1481 O O . ASP A 1 190 ? -6.019 8.699 5.464 1.00 81.88 190 ASP A O 1
ATOM 1485 N N . SER A 1 191 ? -4.307 8.465 6.892 1.00 86.56 191 SER A N 1
ATOM 1486 C CA . SER A 1 191 ? -3.259 9.047 6.037 1.00 86.56 191 SER A CA 1
ATOM 1487 C C . SER A 1 191 ? -2.921 8.184 4.823 1.00 86.56 191 SER A C 1
ATOM 1489 O O . SER A 1 191 ? -2.822 8.683 3.702 1.00 86.56 191 SER A O 1
ATOM 1491 N N . ILE A 1 192 ? -2.771 6.873 5.037 1.00 94.88 192 ILE A N 1
ATOM 1492 C CA . ILE A 1 192 ? -2.505 5.903 3.970 1.00 94.88 192 ILE A CA 1
ATOM 1493 C C . ILE A 1 192 ? -3.650 5.922 2.958 1.00 94.88 192 ILE A C 1
ATOM 1495 O O . ILE A 1 192 ? -3.406 5.966 1.757 1.00 94.88 192 ILE A O 1
ATOM 1499 N N . VAL A 1 193 ? -4.896 5.924 3.437 1.00 90.94 193 VAL A N 1
ATOM 1500 C CA . VAL A 1 193 ? -6.088 5.945 2.580 1.00 90.94 193 VAL A CA 1
ATOM 1501 C C . VAL A 1 193 ? -6.145 7.218 1.736 1.00 90.94 193 VAL A C 1
ATOM 1503 O O . VAL A 1 193 ? -6.326 7.111 0.527 1.00 90.94 193 VAL A O 1
ATOM 1506 N N . GLN A 1 194 ? -5.919 8.394 2.332 1.00 85.75 194 GLN A N 1
ATOM 1507 C CA . GLN A 1 194 ? -5.877 9.669 1.598 1.00 85.75 194 GLN A CA 1
ATOM 1508 C C . GLN A 1 194 ? -4.797 9.671 0.507 1.00 85.75 194 GLN A C 1
ATOM 1510 O O . GLN A 1 194 ? -5.037 10.115 -0.613 1.00 85.75 194 GLN A O 1
ATOM 1515 N N . ARG A 1 195 ? -3.617 9.110 0.792 1.00 95.69 195 ARG A N 1
ATOM 1516 C CA . ARG A 1 195 ? -2.545 8.976 -0.205 1.00 95.69 195 ARG A CA 1
ATOM 1517 C C . ARG A 1 195 ? -2.907 7.987 -1.317 1.00 95.69 195 ARG A C 1
ATOM 1519 O O . ARG A 1 195 ? -2.580 8.233 -2.473 1.00 95.69 195 ARG A O 1
ATOM 1526 N N . ILE A 1 196 ? -3.622 6.900 -1.011 1.00 97.56 196 ILE A N 1
ATOM 1527 C CA . ILE A 1 196 ? -4.158 5.991 -2.039 1.00 97.56 196 ILE A CA 1
ATOM 1528 C C . ILE A 1 196 ? -5.204 6.699 -2.912 1.00 97.56 196 ILE A C 1
ATOM 1530 O O . ILE A 1 196 ? -5.204 6.516 -4.128 1.00 97.56 196 ILE A O 1
ATOM 1534 N N . GLU A 1 197 ? -6.086 7.506 -2.323 1.00 94.69 197 GLU A N 1
ATOM 1535 C CA . GLU A 1 197 ? -7.062 8.311 -3.067 1.00 94.69 197 GLU A CA 1
ATOM 1536 C C . GLU A 1 197 ? -6.359 9.290 -4.013 1.00 94.69 197 GLU A C 1
ATOM 1538 O O . GLU A 1 197 ? -6.690 9.327 -5.199 1.00 94.69 197 GLU A O 1
ATOM 1543 N N . HIS A 1 198 ? -5.315 9.970 -3.536 1.00 96.00 198 HIS A N 1
ATOM 1544 C CA . HIS A 1 198 ? -4.481 10.839 -4.363 1.00 96.00 198 HIS A CA 1
ATOM 1545 C C . HIS A 1 198 ? -3.782 10.075 -5.505 1.00 96.00 198 HIS A C 1
ATOM 1547 O O . HIS A 1 198 ? -3.842 10.492 -6.660 1.00 96.00 198 HIS A O 1
ATOM 1553 N N . ILE A 1 199 ? -3.223 8.885 -5.239 1.00 97.94 199 ILE A N 1
ATOM 1554 C CA . ILE A 1 199 ? -2.679 8.001 -6.288 1.00 97.94 199 ILE A CA 1
ATOM 1555 C C . ILE A 1 199 ? -3.731 7.703 -7.363 1.00 97.94 199 ILE A C 1
ATOM 1557 O O . ILE A 1 199 ? -3.437 7.740 -8.560 1.00 97.94 199 ILE A O 1
ATOM 1561 N N . ILE A 1 200 ? -4.964 7.392 -6.956 1.00 97.75 200 ILE A N 1
ATOM 1562 C CA . ILE A 1 200 ? -6.063 7.111 -7.884 1.00 97.75 200 ILE A CA 1
ATOM 1563 C C . ILE A 1 200 ? -6.391 8.348 -8.733 1.00 97.75 200 ILE A C 1
ATOM 1565 O O . ILE A 1 200 ? -6.696 8.199 -9.918 1.00 97.75 200 ILE A O 1
ATOM 1569 N N . GLU A 1 201 ? -6.345 9.552 -8.164 1.00 96.25 201 GLU A N 1
ATOM 1570 C CA . GLU A 1 201 ? -6.534 10.808 -8.898 1.00 96.25 201 GLU A CA 1
ATOM 1571 C C . GLU A 1 201 ? -5.434 11.021 -9.942 1.00 96.25 201 GLU A C 1
ATOM 1573 O O . GLU A 1 201 ? -5.755 11.215 -11.118 1.00 96.25 201 GLU A O 1
ATOM 1578 N N . CYS A 1 202 ? -4.159 10.867 -9.570 1.00 96.81 202 CYS A N 1
ATOM 1579 C CA . CYS A 1 202 ? -3.042 10.983 -10.511 1.00 96.81 202 CYS A CA 1
ATOM 1580 C C . CYS A 1 202 ? -3.142 9.955 -11.651 1.00 96.81 202 CYS A C 1
ATOM 1582 O O . CYS A 1 202 ? -2.946 10.304 -12.813 1.00 96.81 202 CYS A O 1
ATOM 1584 N N . LEU A 1 203 ? -3.539 8.709 -11.360 1.00 96.38 203 LEU A N 1
ATOM 1585 C CA . LEU A 1 203 ? -3.745 7.663 -12.376 1.00 96.38 203 LEU A CA 1
ATOM 1586 C C . LEU A 1 203 ? -4.928 7.925 -13.320 1.00 96.38 203 LEU A C 1
ATOM 1588 O O . LEU A 1 203 ? -4.958 7.394 -14.433 1.00 96.38 203 LEU A O 1
ATOM 1592 N N . LYS A 1 204 ? -5.930 8.697 -12.885 1.00 94.81 204 LYS A N 1
ATOM 1593 C CA . LYS A 1 204 ? -7.032 9.138 -13.755 1.00 94.81 204 LYS A CA 1
ATOM 1594 C C . LYS A 1 204 ? -6.592 10.272 -14.680 1.00 94.81 204 LYS A C 1
ATOM 1596 O O . LYS A 1 204 ? -7.087 10.339 -15.803 1.00 94.81 204 LYS A O 1
ATOM 1601 N N . LEU A 1 205 ? -5.701 11.146 -14.208 1.00 94.50 205 LEU A N 1
ATOM 1602 C CA . LEU A 1 205 ? -5.161 12.273 -14.974 1.00 94.50 205 LEU A CA 1
ATOM 1603 C C . LEU A 1 205 ? -4.091 11.839 -15.980 1.00 94.50 205 LEU A C 1
ATOM 1605 O O . LEU A 1 205 ? -4.086 12.329 -17.106 1.00 94.50 205 LEU A O 1
ATOM 1609 N N . GLU A 1 206 ? -3.230 10.894 -15.601 1.00 94.62 206 GLU A N 1
ATOM 1610 C CA . GLU A 1 206 ? -2.215 10.296 -16.468 1.00 94.62 206 GLU A CA 1
ATOM 1611 C C . GLU A 1 206 ? -2.476 8.788 -16.610 1.00 94.62 206 GLU A C 1
ATOM 1613 O O . GLU A 1 206 ? -1.999 7.975 -15.807 1.00 94.62 206 GLU A O 1
ATOM 1618 N N . PRO A 1 207 ? -3.248 8.380 -17.630 1.00 94.19 207 PRO A N 1
ATOM 1619 C CA . PRO A 1 207 ? -3.536 6.979 -17.854 1.00 94.19 207 PRO A CA 1
ATOM 1620 C C . PRO A 1 207 ? -2.277 6.154 -18.125 1.00 94.19 207 PRO A C 1
ATOM 1622 O O . PRO A 1 207 ? -1.445 6.470 -18.976 1.00 94.19 207 PRO A O 1
ATOM 1625 N N . THR A 1 208 ? -2.178 5.019 -17.444 1.00 95.25 208 THR A N 1
ATOM 1626 C CA . THR A 1 208 ? -1.092 4.047 -17.602 1.00 95.25 208 THR A CA 1
ATOM 1627 C C . THR A 1 208 ? -1.655 2.648 -17.843 1.00 95.25 208 THR A C 1
ATOM 1629 O O . THR A 1 208 ? -2.859 2.413 -17.735 1.00 95.25 208 THR A O 1
ATOM 1632 N N . LYS A 1 209 ? -0.792 1.704 -18.215 1.00 95.94 209 LYS A N 1
ATOM 1633 C CA . LYS A 1 209 ? -1.020 0.266 -18.043 1.00 95.94 209 LYS A CA 1
ATOM 1634 C C . LYS A 1 209 ? 0.134 -0.288 -17.239 1.00 95.94 209 LYS A C 1
ATOM 1636 O O . LYS A 1 209 ? 1.280 -0.103 -17.641 1.00 95.94 209 LYS A O 1
ATOM 1641 N N . MET A 1 210 ? -0.161 -0.953 -16.129 1.00 95.19 210 MET A N 1
ATOM 1642 C CA . MET A 1 210 ? 0.858 -1.483 -15.229 1.00 95.19 210 MET A CA 1
ATOM 1643 C C . MET A 1 210 ? 0.537 -2.927 -14.865 1.00 95.19 210 MET A C 1
ATOM 1645 O O . MET A 1 210 ? -0.576 -3.256 -14.458 1.00 95.19 210 MET A O 1
ATOM 1649 N N . TYR A 1 211 ? 1.530 -3.804 -14.983 1.00 94.19 211 TYR A N 1
ATOM 1650 C CA . TYR A 1 211 ? 1.386 -5.211 -14.624 1.00 94.19 211 TYR A CA 1
ATOM 1651 C C . TYR A 1 211 ? 2.357 -5.579 -13.511 1.00 94.19 211 TYR A C 1
ATOM 1653 O O . TYR A 1 211 ? 3.562 -5.390 -13.639 1.00 94.19 211 TYR A O 1
ATOM 1661 N N . SER A 1 212 ? 1.847 -6.186 -12.437 1.00 87.62 212 SER A N 1
ATOM 1662 C CA . SER A 1 212 ? 2.662 -6.575 -11.275 1.00 87.62 212 SER A CA 1
ATOM 1663 C C . SER A 1 212 ? 3.390 -5.416 -10.570 1.00 87.62 212 SER A C 1
ATOM 1665 O O . SER A 1 212 ? 4.340 -5.691 -9.826 1.00 87.62 212 SER A O 1
ATOM 1667 N N . CYS A 1 213 ? 2.926 -4.172 -10.746 1.00 95.38 213 CYS A N 1
ATOM 1668 C CA . CYS A 1 213 ? 3.342 -3.056 -9.898 1.00 95.38 213 CYS A CA 1
ATOM 1669 C C . CYS A 1 213 ? 2.882 -3.282 -8.450 1.00 95.38 213 CYS A C 1
ATOM 1671 O O . CYS A 1 213 ? 2.057 -4.165 -8.160 1.00 95.38 213 CYS A O 1
ATOM 1673 N N . SER A 1 214 ? 3.438 -2.494 -7.541 1.00 96.81 214 SER A N 1
ATOM 1674 C CA . SER A 1 214 ? 3.166 -2.597 -6.114 1.00 96.81 214 SER A CA 1
ATOM 1675 C C . SER A 1 214 ? 2.849 -1.230 -5.515 1.00 96.81 214 SER A C 1
ATOM 1677 O O . SER A 1 214 ? 3.417 -0.218 -5.915 1.00 96.81 214 SER A O 1
ATOM 1679 N N . LEU A 1 215 ? 1.950 -1.216 -4.536 1.00 98.38 215 LEU A N 1
ATOM 1680 C CA . LEU A 1 215 ? 1.776 -0.126 -3.588 1.00 98.38 215 LEU A CA 1
ATOM 1681 C C . LEU A 1 215 ? 2.725 -0.376 -2.412 1.00 98.38 215 LEU A C 1
ATOM 1683 O O . LEU A 1 215 ? 2.558 -1.354 -1.677 1.00 98.38 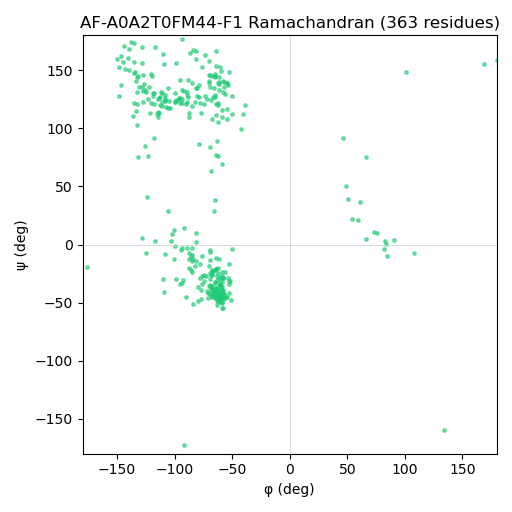215 LEU A O 1
ATOM 1687 N N . LEU A 1 216 ? 3.720 0.488 -2.255 1.00 98.12 216 LEU A N 1
ATOM 1688 C CA . LEU A 1 216 ? 4.620 0.510 -1.112 1.00 98.12 216 LEU A CA 1
ATOM 1689 C C . LEU A 1 216 ? 4.014 1.402 -0.033 1.00 98.12 216 LEU A C 1
ATOM 1691 O O . LEU A 1 216 ? 3.748 2.573 -0.284 1.00 98.12 216 LEU A O 1
ATOM 1695 N N . ILE A 1 217 ? 3.800 0.849 1.156 1.00 98.06 217 ILE A N 1
ATOM 1696 C CA . ILE A 1 217 ? 3.339 1.579 2.338 1.00 98.06 217 ILE A CA 1
ATOM 1697 C C . ILE A 1 217 ? 4.461 1.543 3.368 1.00 98.06 217 ILE A C 1
ATOM 1699 O O . ILE A 1 217 ? 4.914 0.460 3.741 1.00 98.06 217 ILE A O 1
ATOM 1703 N N . ILE A 1 218 ? 4.879 2.709 3.848 1.00 96.75 218 ILE A N 1
ATOM 1704 C CA . ILE A 1 218 ? 5.856 2.870 4.923 1.00 96.75 218 ILE A CA 1
ATOM 1705 C C . ILE A 1 218 ? 5.255 3.802 5.970 1.00 96.75 218 ILE A C 1
ATOM 1707 O O . ILE A 1 218 ? 4.672 4.828 5.628 1.00 96.75 218 ILE A O 1
ATOM 1711 N N . TYR A 1 219 ? 5.378 3.462 7.247 1.00 95.31 219 TYR A N 1
ATOM 1712 C CA . TYR A 1 219 ? 5.019 4.376 8.327 1.00 95.31 219 TYR A CA 1
ATOM 1713 C C . TYR A 1 219 ? 5.918 4.184 9.554 1.00 95.31 219 TYR A C 1
ATOM 1715 O O . TYR A 1 219 ? 6.580 3.152 9.695 1.00 95.31 219 TYR A O 1
ATOM 1723 N N . GLU A 1 220 ? 5.946 5.170 10.454 1.00 94.38 220 GLU A N 1
ATOM 1724 C CA . GLU A 1 220 ? 6.691 5.074 11.715 1.00 94.38 220 GLU A CA 1
ATOM 1725 C C . GLU A 1 220 ? 6.053 4.026 12.643 1.00 94.38 220 GLU A C 1
ATOM 1727 O O . GLU A 1 220 ? 4.968 4.222 13.189 1.00 94.38 220 GLU A O 1
ATOM 1732 N N . GLY A 1 221 ? 6.721 2.884 12.804 1.00 93.44 221 GLY A N 1
ATOM 1733 C CA . GLY A 1 221 ? 6.164 1.703 13.461 1.00 93.44 221 GLY A CA 1
ATOM 1734 C C . GLY A 1 221 ? 6.146 1.775 14.987 1.00 93.44 221 GLY A C 1
ATOM 1735 O O . GLY A 1 221 ? 5.433 1.008 15.631 1.00 93.44 221 GLY A O 1
ATOM 1736 N N . SER A 1 222 ? 6.919 2.684 15.576 1.00 91.44 222 SER A N 1
ATOM 1737 C CA . SER A 1 222 ? 6.992 2.873 17.023 1.00 91.44 222 SER A CA 1
ATOM 1738 C C . SER A 1 222 ? 6.025 3.952 17.480 1.00 91.44 222 SER A C 1
ATOM 1740 O O . SER A 1 222 ? 6.130 5.101 17.064 1.00 91.44 222 SER A O 1
ATOM 1742 N N . LEU A 1 223 ? 5.102 3.601 18.381 1.00 88.50 223 LEU A N 1
ATOM 1743 C CA . LEU A 1 223 ? 4.105 4.549 18.882 1.00 88.50 223 LEU A CA 1
ATOM 1744 C C . LEU A 1 223 ? 4.718 5.768 19.565 1.00 88.50 223 LEU A C 1
ATOM 1746 O O . LEU A 1 223 ? 4.189 6.858 19.394 1.00 88.50 223 LEU A O 1
ATOM 1750 N N . SER A 1 224 ? 5.804 5.607 20.324 1.00 89.56 224 SER A N 1
ATOM 1751 C CA . SER A 1 224 ? 6.453 6.745 20.982 1.00 89.56 224 SER A CA 1
ATOM 1752 C C . SER A 1 224 ? 7.077 7.698 19.966 1.00 89.56 224 SER A C 1
ATOM 1754 O O . SER A 1 224 ? 6.974 8.910 20.121 1.00 89.56 224 SER A O 1
ATOM 1756 N N . ASP A 1 225 ? 7.685 7.147 18.913 1.00 89.81 225 ASP A N 1
ATOM 1757 C CA . ASP A 1 225 ? 8.319 7.933 17.852 1.00 89.81 225 ASP A CA 1
ATOM 1758 C C . ASP A 1 225 ? 7.239 8.615 16.988 1.00 89.81 225 ASP A C 1
ATOM 1760 O O . ASP A 1 225 ? 7.345 9.796 16.670 1.00 89.81 225 ASP A O 1
ATOM 1764 N N . LEU A 1 226 ? 6.141 7.909 16.700 1.00 86.69 226 LEU A N 1
ATOM 1765 C CA . LEU A 1 226 ? 4.961 8.438 16.016 1.00 86.69 226 LEU A CA 1
ATOM 1766 C C . LEU A 1 226 ? 4.304 9.580 16.812 1.00 86.69 226 LEU A C 1
ATOM 1768 O O . LEU A 1 226 ? 4.004 10.626 16.245 1.00 86.69 226 LEU A O 1
ATOM 1772 N N . GLN A 1 227 ? 4.109 9.406 18.121 1.00 86.00 227 GLN A N 1
ATOM 1773 C CA . GLN A 1 227 ? 3.567 10.440 19.008 1.00 86.00 227 GLN A CA 1
ATOM 1774 C C . GLN A 1 227 ? 4.458 11.677 19.037 1.00 86.00 227 GLN A C 1
ATOM 1776 O O . GLN A 1 227 ? 3.961 12.776 18.816 1.00 86.00 227 GLN A O 1
ATOM 1781 N N . ALA A 1 228 ? 5.766 11.497 19.235 1.00 85.31 228 ALA A N 1
ATOM 1782 C CA . ALA A 1 228 ? 6.716 12.602 19.275 1.00 85.31 228 ALA A CA 1
ATOM 1783 C C . ALA A 1 228 ? 6.716 13.409 17.967 1.00 85.31 228 ALA A C 1
ATOM 1785 O O . ALA A 1 228 ? 6.666 14.636 18.008 1.00 85.31 228 ALA A O 1
ATOM 1786 N N . LYS A 1 229 ? 6.707 12.730 16.811 1.00 83.44 229 LYS A N 1
ATOM 1787 C CA . LYS A 1 229 ? 6.643 13.382 15.492 1.00 83.44 229 LYS A CA 1
ATOM 1788 C C . LYS A 1 229 ? 5.346 14.178 15.306 1.00 83.44 229 LYS A C 1
ATOM 1790 O O . LYS A 1 229 ? 5.388 15.329 14.883 1.00 83.44 229 LYS A O 1
ATOM 1795 N N . ILE A 1 230 ? 4.205 13.603 15.691 1.00 76.00 230 ILE A N 1
ATOM 1796 C CA . ILE A 1 230 ? 2.906 14.289 15.642 1.00 76.00 230 ILE A CA 1
ATOM 1797 C C . ILE A 1 230 ? 2.877 15.512 16.560 1.00 76.00 230 ILE A C 1
ATOM 1799 O O . ILE A 1 230 ? 2.412 16.578 16.162 1.00 76.00 230 ILE A O 1
ATOM 1803 N N . GLU A 1 231 ? 3.330 15.365 17.803 1.00 76.88 231 GLU A N 1
ATOM 1804 C CA . GLU A 1 231 ? 3.317 16.451 18.781 1.00 76.88 231 GLU A CA 1
ATOM 1805 C C . GLU A 1 231 ? 4.234 17.597 18.347 1.00 76.88 231 GLU A C 1
ATOM 1807 O O . GLU A 1 231 ? 3.854 18.757 18.500 1.00 76.88 231 GLU A O 1
ATOM 1812 N N . HIS A 1 232 ? 5.388 17.282 17.750 1.00 76.12 232 HIS A N 1
ATOM 1813 C CA . HIS A 1 232 ? 6.296 18.269 17.170 1.00 76.12 232 HIS A CA 1
ATOM 1814 C C . HIS A 1 232 ? 5.641 19.040 16.017 1.00 76.12 232 HIS A C 1
ATOM 1816 O O . HIS A 1 232 ? 5.673 20.267 16.011 1.00 76.12 232 HIS A O 1
ATOM 1822 N N . GLN A 1 233 ? 4.967 18.347 15.093 1.00 69.00 233 GLN A N 1
ATOM 1823 C CA . GLN A 1 233 ? 4.245 18.987 13.988 1.00 69.00 233 GLN A CA 1
ATOM 1824 C C . GLN A 1 233 ? 3.158 19.952 14.494 1.00 69.00 233 GLN A C 1
ATOM 1826 O O . GLN A 1 233 ? 3.008 21.055 13.977 1.00 69.00 233 GLN A O 1
ATOM 1831 N N . TYR A 1 234 ? 2.436 19.584 15.557 1.00 63.09 234 TYR A N 1
ATOM 1832 C CA . TYR A 1 234 ? 1.433 20.456 16.176 1.00 63.09 234 TYR A CA 1
ATOM 1833 C C . TYR A 1 234 ? 2.010 21.676 16.902 1.00 63.09 234 TYR A C 1
ATOM 1835 O O . TYR A 1 234 ? 1.291 22.654 17.103 1.00 63.09 234 TYR A O 1
ATOM 1843 N N . GLN A 1 235 ? 3.266 21.610 17.343 1.00 62.06 235 GLN A N 1
ATOM 1844 C CA . GLN A 1 235 ? 3.960 22.736 17.968 1.00 62.06 235 GLN A CA 1
ATOM 1845 C C . GLN A 1 235 ? 4.591 23.681 16.933 1.00 62.06 235 GLN A C 1
ATOM 1847 O O . GLN A 1 235 ? 4.963 24.791 17.304 1.00 62.06 235 GLN A O 1
ATOM 1852 N N . ALA A 1 236 ? 4.678 23.266 15.663 1.00 59.41 236 ALA A N 1
ATOM 1853 C CA . ALA A 1 236 ? 5.366 23.984 14.590 1.00 59.41 236 ALA A CA 1
ATOM 1854 C C . ALA A 1 236 ? 4.478 24.927 13.733 1.00 59.41 236 ALA A C 1
ATOM 1856 O O . ALA A 1 236 ? 5.008 25.636 12.884 1.00 59.41 236 ALA A O 1
ATOM 1857 N N . GLU A 1 237 ? 3.157 25.013 13.941 1.00 51.09 237 GLU A N 1
ATOM 1858 C CA . GLU A 1 237 ? 2.287 25.986 13.236 1.00 51.09 237 GLU A CA 1
ATOM 1859 C C . GLU A 1 237 ? 2.189 27.354 13.961 1.00 51.09 237 GLU A C 1
ATOM 1861 O O . GLU A 1 237 ? 1.979 27.394 15.175 1.00 51.09 237 GLU A O 1
ATOM 1866 N N . PRO A 1 238 ? 2.161 28.491 13.233 1.00 47.72 238 PRO A N 1
ATOM 1867 C CA . PRO A 1 238 ? 3.329 29.186 12.702 1.00 47.72 238 PRO A CA 1
ATOM 1868 C C . PRO A 1 238 ? 3.636 30.466 13.508 1.00 47.72 238 PRO A C 1
ATOM 1870 O O . PRO A 1 238 ? 2.747 31.295 13.734 1.00 47.72 238 PRO A O 1
ATOM 1873 N N . GLU A 1 239 ? 4.902 30.701 13.864 1.00 41.19 239 GLU A N 1
ATOM 1874 C CA . GLU A 1 239 ? 5.351 32.086 14.043 1.00 41.19 239 GLU A CA 1
ATOM 1875 C C . GLU A 1 239 ? 5.499 32.723 12.655 1.00 41.19 239 GLU A C 1
ATOM 1877 O O . GLU A 1 239 ? 6.096 32.156 11.742 1.00 41.19 239 GLU A O 1
ATOM 1882 N N . GLN A 1 240 ? 4.862 33.882 12.487 1.00 42.16 240 GLN A N 1
ATOM 1883 C CA . GLN A 1 240 ? 4.942 34.713 11.290 1.00 42.16 240 GLN A CA 1
ATOM 1884 C C . GLN A 1 240 ? 6.394 35.108 10.991 1.00 42.16 240 GLN A C 1
ATOM 1886 O O . GLN A 1 240 ? 7.118 35.481 11.908 1.00 42.16 240 GLN A O 1
ATOM 1891 N N . ASP A 1 241 ? 6.742 35.108 9.702 1.00 43.41 241 ASP A N 1
ATOM 1892 C CA . ASP A 1 241 ? 7.876 35.807 9.089 1.00 43.41 241 ASP A CA 1
ATOM 1893 C C . ASP A 1 241 ? 9.228 35.682 9.813 1.00 43.41 241 ASP A C 1
ATOM 1895 O O . ASP A 1 241 ? 9.629 36.544 10.599 1.00 43.41 241 ASP A O 1
ATOM 1899 N N . SER A 1 242 ? 10.024 34.685 9.424 1.00 38.44 242 SER A N 1
ATOM 1900 C CA . SER A 1 242 ? 11.475 34.875 9.420 1.00 38.44 242 SER A CA 1
ATOM 1901 C C . SER A 1 242 ? 12.085 34.311 8.141 1.00 38.44 242 SER A C 1
ATOM 1903 O O . SER A 1 242 ? 12.100 33.104 7.913 1.00 38.44 242 SER A O 1
ATOM 1905 N N . ASP A 1 243 ? 12.563 35.231 7.299 1.00 42.03 243 ASP A N 1
ATOM 1906 C CA . ASP A 1 243 ? 13.474 34.989 6.180 1.00 42.03 243 ASP A CA 1
ATOM 1907 C C . ASP A 1 243 ? 14.803 34.435 6.720 1.00 42.03 243 ASP A C 1
ATOM 1909 O O . ASP A 1 243 ? 15.805 35.145 6.842 1.00 42.03 243 ASP A O 1
ATOM 1913 N N . THR A 1 244 ? 14.809 33.165 7.100 1.00 36.84 244 THR A N 1
ATOM 1914 C CA . THR A 1 244 ? 16.035 32.430 7.390 1.00 36.84 244 THR A CA 1
ATOM 1915 C C . THR A 1 244 ? 16.087 31.226 6.472 1.00 36.84 244 THR A C 1
ATOM 1917 O O . THR A 1 244 ? 15.275 30.316 6.615 1.00 36.84 244 THR A O 1
ATOM 1920 N N . ASP A 1 245 ? 17.058 31.247 5.552 1.00 40.31 245 ASP A N 1
ATOM 1921 C CA . ASP A 1 245 ? 17.598 30.092 4.825 1.00 40.31 245 ASP A CA 1
ATOM 1922 C C . ASP A 1 245 ? 18.154 29.080 5.848 1.00 40.31 245 ASP A C 1
ATOM 1924 O O . ASP A 1 245 ? 19.362 28.954 6.051 1.00 40.31 245 ASP A O 1
ATOM 1928 N N . GLY A 1 246 ? 17.257 28.447 6.601 1.00 32.69 246 GLY A N 1
ATOM 1929 C CA . GLY A 1 246 ? 17.563 27.328 7.472 1.00 32.69 246 GLY A CA 1
ATOM 1930 C C . GLY A 1 246 ? 17.661 26.082 6.614 1.00 32.69 246 GLY A C 1
ATOM 1931 O O . GLY A 1 246 ? 16.743 25.808 5.841 1.00 32.69 246 GLY A O 1
ATOM 1932 N N . ASP A 1 247 ? 18.779 25.367 6.740 1.00 33.50 247 ASP A N 1
ATOM 1933 C CA . ASP A 1 247 ? 18.981 24.043 6.161 1.00 33.50 247 ASP A CA 1
ATOM 1934 C C . ASP A 1 247 ? 17.681 23.233 6.284 1.00 33.50 247 ASP A C 1
ATOM 1936 O O . ASP A 1 247 ? 17.159 23.061 7.389 1.00 33.50 247 ASP A O 1
ATOM 1940 N N . LEU A 1 248 ? 17.133 22.801 5.143 1.00 35.38 248 LEU A N 1
ATOM 1941 C CA . LEU A 1 248 ? 15.960 21.933 5.053 1.00 35.38 248 LEU A CA 1
ATOM 1942 C C . LEU A 1 248 ? 16.321 20.580 5.685 1.00 35.38 248 LEU A C 1
ATOM 1944 O O . LEU A 1 248 ? 16.630 19.618 4.987 1.00 35.38 248 LEU A O 1
ATOM 1948 N N . GLU A 1 249 ? 16.356 20.503 7.014 1.00 44.25 249 GLU A N 1
ATOM 1949 C CA . GLU A 1 249 ? 16.349 19.227 7.714 1.00 44.25 249 GLU A CA 1
ATOM 1950 C C . GLU A 1 249 ? 15.063 18.514 7.276 1.00 44.25 249 GLU A C 1
ATOM 1952 O O . GLU A 1 249 ? 13.968 18.980 7.591 1.00 44.25 249 GLU A O 1
ATOM 1957 N N . ASP A 1 250 ? 15.205 17.442 6.481 1.00 48.56 250 ASP A N 1
ATOM 1958 C CA . ASP A 1 250 ? 14.103 16.604 5.991 1.00 48.56 250 ASP A CA 1
ATOM 1959 C C . ASP A 1 250 ? 13.081 16.400 7.124 1.00 48.56 250 ASP A C 1
ATOM 1961 O O . ASP A 1 250 ? 13.392 15.749 8.131 1.00 48.56 250 ASP A O 1
ATOM 1965 N N . GLU A 1 251 ? 11.870 16.961 6.984 1.00 52.50 251 GLU A N 1
ATOM 1966 C CA . GLU A 1 251 ? 10.842 16.806 8.011 1.00 52.50 251 GLU A CA 1
ATOM 1967 C C . GLU A 1 251 ? 10.638 15.312 8.315 1.00 52.50 251 GLU A C 1
ATOM 1969 O O . GLU A 1 251 ? 10.591 14.480 7.399 1.00 52.50 251 GLU A O 1
ATOM 1974 N N . PRO A 1 252 ? 10.517 14.926 9.597 1.00 60.22 252 PRO A N 1
ATOM 1975 C CA . PRO A 1 252 ? 10.495 13.526 9.977 1.00 60.22 252 PRO A CA 1
ATOM 1976 C C . PRO A 1 252 ? 9.286 12.802 9.368 1.00 60.22 252 PRO A C 1
ATOM 1978 O O . PRO A 1 252 ? 8.159 12.907 9.855 1.00 60.22 252 PRO A O 1
ATOM 1981 N N . ALA A 1 253 ? 9.540 11.992 8.337 1.00 70.38 253 ALA A N 1
ATOM 1982 C CA . ALA A 1 253 ? 8.509 11.257 7.617 1.00 70.38 253 ALA A CA 1
ATOM 1983 C C . ALA A 1 253 ? 7.708 10.338 8.557 1.00 70.38 253 ALA A C 1
ATOM 1985 O O . ALA A 1 253 ? 8.257 9.591 9.377 1.00 70.38 253 ALA A O 1
ATOM 1986 N N . MET A 1 254 ? 6.381 10.413 8.455 1.00 87.38 254 MET A N 1
ATOM 1987 C CA . MET A 1 254 ? 5.450 9.684 9.325 1.00 87.38 254 MET A CA 1
ATOM 1988 C C . MET A 1 254 ? 4.735 8.560 8.592 1.00 87.38 254 MET A C 1
ATOM 1990 O O . MET A 1 254 ? 4.553 7.473 9.143 1.00 87.38 254 MET A O 1
ATOM 1994 N N . VAL A 1 255 ? 4.338 8.839 7.351 1.00 93.19 255 VAL A N 1
ATOM 1995 C CA . VAL A 1 255 ? 3.646 7.932 6.442 1.00 93.19 255 VAL A CA 1
ATOM 1996 C C . VAL A 1 255 ? 4.073 8.274 5.020 1.00 93.19 255 VAL A C 1
ATOM 1998 O O . VAL A 1 255 ? 3.921 9.413 4.588 1.00 93.19 255 VAL A O 1
ATOM 2001 N N . THR A 1 256 ? 4.523 7.272 4.279 1.00 93.56 256 THR A N 1
ATOM 2002 C CA . THR A 1 256 ? 4.829 7.353 2.853 1.00 93.56 256 THR A CA 1
ATOM 2003 C C . THR A 1 256 ? 4.062 6.254 2.132 1.00 93.56 256 THR A C 1
ATOM 2005 O O . THR A 1 256 ? 4.050 5.101 2.566 1.00 93.56 256 THR A O 1
ATOM 2008 N N . VAL A 1 257 ? 3.407 6.605 1.026 1.00 97.25 257 VAL A N 1
ATOM 2009 C CA . VAL A 1 257 ? 2.732 5.642 0.154 1.00 97.25 257 VAL A CA 1
ATOM 2010 C C . VAL A 1 257 ? 3.120 5.947 -1.285 1.00 97.25 257 VAL A C 1
ATOM 2012 O O . VAL A 1 257 ? 2.890 7.059 -1.752 1.00 97.25 257 VAL A O 1
ATOM 2015 N N . LYS A 1 258 ? 3.719 4.976 -1.976 1.00 97.69 258 LYS A N 1
ATOM 2016 C CA . LYS A 1 258 ? 4.241 5.148 -3.338 1.00 97.69 258 LYS A CA 1
ATOM 2017 C C . LYS A 1 258 ? 3.862 3.972 -4.226 1.00 97.69 258 LYS A C 1
ATOM 2019 O O . LYS A 1 258 ? 3.796 2.831 -3.768 1.00 97.69 258 LYS A O 1
ATOM 2024 N N . LEU A 1 259 ? 3.648 4.230 -5.510 1.00 98.00 259 LEU A N 1
ATOM 2025 C CA . LEU A 1 259 ? 3.661 3.180 -6.524 1.00 98.00 259 LEU A CA 1
ATOM 2026 C C . LEU A 1 259 ? 5.110 2.834 -6.875 1.00 98.00 259 LEU A C 1
ATOM 2028 O O . LEU A 1 259 ? 5.935 3.725 -7.052 1.00 98.00 259 LEU A O 1
ATOM 2032 N N . ILE A 1 260 ? 5.408 1.543 -6.999 1.00 97.00 260 ILE A N 1
ATOM 2033 C CA . ILE A 1 260 ? 6.728 1.023 -7.377 1.00 97.00 260 ILE A CA 1
ATOM 2034 C C . ILE A 1 260 ? 6.601 -0.136 -8.382 1.00 97.00 260 ILE A C 1
ATOM 2036 O O . ILE A 1 260 ? 5.504 -0.639 -8.641 1.00 97.00 260 ILE A O 1
ATOM 2040 N N . ASP A 1 261 ? 7.746 -0.602 -8.891 1.00 94.56 261 ASP A N 1
ATOM 2041 C CA . ASP A 1 261 ? 7.900 -1.717 -9.840 1.00 94.56 261 ASP A CA 1
ATOM 2042 C C . ASP A 1 261 ? 7.300 -1.448 -11.232 1.00 94.56 261 ASP A C 1
ATOM 2044 O O . ASP A 1 261 ? 6.279 -2.023 -11.617 1.00 94.56 261 ASP A O 1
ATOM 2048 N N . PHE A 1 262 ? 7.988 -0.628 -12.035 1.00 96.12 262 PHE A N 1
ATOM 2049 C CA . PHE A 1 262 ? 7.504 -0.181 -13.351 1.00 96.12 262 PHE A CA 1
ATOM 2050 C C . PHE A 1 262 ? 8.102 -0.938 -14.546 1.00 96.12 262 PHE A C 1
ATOM 2052 O O . PHE A 1 262 ? 7.903 -0.558 -15.699 1.00 96.12 262 PHE A O 1
ATOM 2059 N N . ALA A 1 263 ? 8.783 -2.060 -14.299 1.00 93.06 263 ALA A N 1
ATOM 2060 C CA . ALA A 1 263 ? 9.377 -2.908 -15.339 1.00 93.06 263 ALA A CA 1
ATOM 2061 C C . ALA A 1 263 ? 8.382 -3.404 -16.407 1.00 93.06 263 ALA A C 1
ATOM 2063 O O . ALA A 1 263 ? 8.789 -3.730 -17.519 1.00 93.06 263 ALA A O 1
ATOM 2064 N N . HIS A 1 264 ? 7.091 -3.464 -16.074 1.00 94.50 264 HIS A N 1
ATOM 2065 C CA . HIS A 1 264 ? 6.008 -3.854 -16.979 1.00 94.50 264 HIS A CA 1
ATOM 2066 C C . HIS A 1 264 ? 4.931 -2.763 -17.053 1.00 94.50 264 HIS A C 1
ATOM 2068 O O . HIS A 1 264 ? 3.733 -3.063 -17.037 1.00 94.50 264 HIS A O 1
ATOM 2074 N N . SER A 1 265 ? 5.365 -1.501 -17.106 1.00 95.19 265 SER A N 1
ATOM 2075 C CA . SER A 1 265 ? 4.486 -0.333 -17.137 1.00 95.19 265 SER A CA 1
ATOM 2076 C C . SER A 1 265 ? 4.696 0.511 -18.391 1.00 95.19 265 SER A C 1
ATOM 2078 O O . SER A 1 265 ? 5.802 0.598 -18.927 1.00 95.19 265 SER A O 1
ATOM 2080 N N . THR A 1 266 ? 3.620 1.121 -18.884 1.00 95.12 266 THR A N 1
ATOM 2081 C CA . THR A 1 266 ? 3.635 2.071 -20.005 1.00 95.12 266 THR A CA 1
ATOM 2082 C C . THR A 1 266 ? 2.593 3.162 -19.785 1.00 95.12 266 THR A C 1
ATOM 2084 O O . THR A 1 266 ? 1.587 2.937 -19.111 1.00 95.12 266 THR A O 1
ATOM 2087 N N . LEU A 1 267 ? 2.779 4.324 -20.414 1.00 93.44 267 LEU A N 1
ATOM 2088 C CA . LEU A 1 267 ? 1.677 5.271 -20.597 1.00 93.44 267 LEU A CA 1
ATOM 2089 C C . LEU A 1 267 ? 0.595 4.649 -21.491 1.00 93.44 267 LEU A C 1
ATOM 2091 O O . LEU A 1 267 ? 0.876 3.756 -22.299 1.00 93.44 267 LEU A O 1
ATOM 2095 N N . ALA A 1 268 ? -0.642 5.101 -21.331 1.00 94.06 268 ALA A N 1
ATOM 2096 C CA . ALA A 1 268 ? -1.800 4.576 -22.036 1.00 94.06 268 ALA A CA 1
ATOM 2097 C C . ALA A 1 268 ? -2.743 5.701 -22.470 1.00 94.06 268 ALA A C 1
ATOM 2099 O O . ALA A 1 268 ? -2.614 6.843 -22.047 1.00 94.06 268 ALA A O 1
ATOM 2100 N N . SER A 1 269 ? -3.708 5.370 -23.326 1.00 92.19 269 SER A N 1
ATOM 2101 C CA . SER A 1 269 ? -4.790 6.291 -23.686 1.00 92.19 269 SER A CA 1
ATOM 2102 C C . SER A 1 269 ? -5.961 6.245 -22.703 1.00 92.19 269 SER A C 1
ATOM 2104 O O . SER A 1 269 ? -6.733 7.189 -22.643 1.00 92.19 269 SER A O 1
ATOM 2106 N N . GLU A 1 270 ? -6.106 5.146 -21.956 1.00 93.31 270 GLU A N 1
ATOM 2107 C CA . GLU A 1 270 ? -7.256 4.878 -21.088 1.00 93.31 270 GLU A CA 1
ATOM 2108 C C . GLU A 1 270 ? -6.801 4.393 -19.708 1.00 93.31 270 GLU A C 1
ATOM 2110 O O . GLU A 1 270 ? -5.862 3.581 -19.648 1.00 93.31 270 GLU A O 1
ATOM 2115 N N . PRO A 1 271 ? -7.464 4.821 -18.613 1.00 92.88 271 PRO A N 1
ATOM 2116 C CA . PRO A 1 271 ? -7.060 4.477 -17.252 1.00 92.88 271 PRO A CA 1
ATOM 2117 C C . PRO A 1 271 ? -6.892 2.970 -17.016 1.00 92.88 271 PRO A C 1
ATOM 2119 O O . PRO A 1 271 ? -7.589 2.127 -17.602 1.00 92.88 271 PRO A O 1
ATOM 2122 N N . ASP A 1 272 ? -5.966 2.598 -16.131 1.00 94.56 272 ASP A N 1
ATOM 2123 C CA . ASP A 1 272 ? -5.817 1.208 -15.698 1.00 94.56 272 ASP A CA 1
ATOM 2124 C C . ASP A 1 272 ? -6.871 0.846 -14.650 1.00 94.56 272 ASP A C 1
ATOM 2126 O O . ASP A 1 272 ? -6.642 0.925 -13.442 1.00 94.56 272 ASP A O 1
ATOM 2130 N N . LEU A 1 273 ? -8.047 0.424 -15.118 1.00 95.25 273 LEU A N 1
ATOM 2131 C CA . LEU A 1 273 ? -9.139 0.029 -14.231 1.00 95.25 273 LEU A CA 1
ATOM 2132 C C . LEU A 1 273 ? -8.750 -1.111 -13.277 1.00 95.25 273 LEU A C 1
ATOM 2134 O O . LEU A 1 273 ? -9.265 -1.147 -12.169 1.00 95.25 273 LEU A O 1
ATOM 2138 N N . GLN A 1 274 ? -7.819 -2.000 -13.651 1.00 94.88 274 GLN A N 1
ATOM 2139 C CA . GLN A 1 274 ? -7.413 -3.107 -12.776 1.00 94.88 274 GLN A CA 1
ATOM 2140 C C . GLN A 1 274 ? -6.596 -2.618 -11.582 1.00 94.88 274 GLN A C 1
ATOM 2142 O O . GLN A 1 274 ? -6.782 -3.100 -10.466 1.00 94.88 274 GLN A O 1
ATOM 2147 N N . VAL A 1 275 ? -5.681 -1.676 -11.818 1.00 97.50 275 VAL A N 1
ATOM 2148 C CA . VAL A 1 275 ? -4.870 -1.081 -10.751 1.00 97.50 275 VAL A CA 1
ATOM 2149 C C . VAL A 1 275 ? -5.736 -0.178 -9.885 1.00 97.50 275 VAL A C 1
ATOM 2151 O O . VAL A 1 275 ? -5.697 -0.298 -8.664 1.00 97.50 275 VAL A O 1
ATOM 2154 N N . ILE A 1 276 ? -6.567 0.667 -10.501 1.00 98.00 276 ILE A N 1
ATOM 2155 C CA . ILE A 1 276 ? -7.480 1.563 -9.782 1.00 98.00 276 ILE A CA 1
ATOM 2156 C C . ILE A 1 276 ? -8.457 0.762 -8.914 1.00 98.00 276 ILE A C 1
ATOM 2158 O O . ILE A 1 276 ? -8.670 1.106 -7.755 1.00 98.00 276 ILE A O 1
ATOM 2162 N N . GLU A 1 277 ? -9.044 -0.320 -9.425 1.00 97.88 277 GLU A N 1
ATOM 2163 C CA . GLU A 1 277 ? -9.921 -1.186 -8.630 1.00 97.88 277 GLU A CA 1
ATOM 2164 C C . GLU A 1 277 ? -9.154 -1.906 -7.511 1.00 97.88 277 GLU A C 1
ATOM 2166 O O . GLU A 1 277 ? -9.642 -1.963 -6.383 1.00 97.88 277 GLU A O 1
ATOM 2171 N N . GLY A 1 278 ? -7.929 -2.373 -7.777 1.00 98.00 278 GLY A N 1
ATOM 2172 C CA . GLY A 1 278 ? -7.043 -2.922 -6.750 1.00 98.00 278 GLY A CA 1
ATOM 2173 C C . GLY A 1 278 ? -6.777 -1.931 -5.613 1.00 98.00 278 GLY A C 1
ATOM 2174 O O . GLY A 1 278 ? -6.945 -2.284 -4.450 1.00 98.00 278 GLY A O 1
ATOM 2175 N N . LEU A 1 279 ? -6.448 -0.677 -5.937 1.00 98.25 279 LEU A N 1
ATOM 2176 C CA . LEU A 1 279 ? -6.236 0.405 -4.968 1.00 98.25 279 LEU A CA 1
ATOM 2177 C C . LEU A 1 279 ? -7.508 0.729 -4.173 1.00 98.25 279 LEU A C 1
ATOM 2179 O O . LEU A 1 279 ? -7.458 0.792 -2.948 1.00 98.25 279 LEU A O 1
ATOM 2183 N N . ASN A 1 280 ? -8.660 0.850 -4.843 1.00 97.06 280 ASN A N 1
ATOM 2184 C CA . ASN A 1 280 ? -9.950 1.038 -4.170 1.00 97.06 280 ASN A CA 1
ATOM 2185 C C . ASN A 1 280 ? -10.242 -0.105 -3.191 1.00 97.06 280 ASN A C 1
ATOM 2187 O O . ASN A 1 280 ? -10.711 0.127 -2.078 1.00 97.06 280 ASN A O 1
ATOM 2191 N N . ASN A 1 281 ? -9.943 -1.345 -3.584 1.00 96.31 281 ASN A N 1
ATOM 2192 C CA . ASN A 1 281 ? -10.108 -2.498 -2.714 1.00 96.31 281 ASN A CA 1
ATOM 2193 C C . ASN A 1 281 ? -9.108 -2.482 -1.551 1.00 96.31 281 ASN A C 1
ATOM 2195 O O . ASN A 1 281 ? -9.516 -2.830 -0.446 1.00 96.31 281 ASN A O 1
ATOM 2199 N N . VAL A 1 282 ? -7.859 -2.040 -1.733 1.00 96.88 282 VAL A N 1
ATOM 2200 C CA . VAL A 1 282 ? -6.930 -1.822 -0.609 1.00 96.88 282 VAL A CA 1
ATOM 2201 C C . VAL A 1 282 ? -7.519 -0.800 0.365 1.00 96.88 282 VAL A C 1
ATOM 2203 O O . VAL A 1 282 ? -7.713 -1.141 1.531 1.00 96.88 282 VAL A O 1
ATOM 2206 N N . SER A 1 283 ? -7.905 0.395 -0.100 1.00 92.94 283 SER A N 1
ATOM 2207 C CA . SER A 1 283 ? -8.519 1.426 0.753 1.00 92.94 283 SER A CA 1
ATOM 2208 C C . SER A 1 283 ? -9.753 0.909 1.479 1.00 92.94 283 SER A C 1
ATOM 2210 O O . SER A 1 283 ? -9.858 1.069 2.688 1.00 92.94 283 SER A O 1
ATOM 2212 N N . LYS A 1 284 ? -10.651 0.200 0.789 1.00 88.81 284 LYS A N 1
ATOM 2213 C CA . LYS A 1 284 ? -11.857 -0.390 1.387 1.00 88.81 284 LYS A CA 1
ATOM 2214 C C . LYS A 1 284 ? -11.553 -1.373 2.521 1.00 88.81 284 LYS A C 1
ATOM 2216 O O . LYS A 1 284 ? -12.325 -1.452 3.469 1.00 88.81 284 LYS A O 1
ATOM 2221 N N . HIS A 1 285 ? -10.478 -2.151 2.409 1.00 89.75 285 HIS A N 1
ATOM 2222 C CA . HIS A 1 285 ? -10.105 -3.157 3.408 1.00 89.75 285 HIS A CA 1
ATOM 2223 C C . HIS A 1 285 ? -9.222 -2.581 4.533 1.00 89.75 285 HIS A C 1
ATOM 2225 O O . HIS A 1 285 ? -9.176 -3.148 5.625 1.00 89.75 285 HIS A O 1
ATOM 2231 N N . LEU A 1 286 ? -8.561 -1.442 4.298 1.00 88.31 286 LEU A N 1
ATOM 2232 C CA . LEU A 1 286 ? -7.890 -0.648 5.332 1.00 88.31 286 LEU A CA 1
ATOM 2233 C C . LEU A 1 286 ? -8.877 0.224 6.120 1.00 88.31 286 LEU A C 1
ATOM 2235 O O . LEU A 1 286 ? -8.728 0.401 7.331 1.00 88.31 286 LEU A O 1
ATOM 2239 N N . MET A 1 287 ? -9.893 0.757 5.442 1.00 72.75 287 MET A N 1
ATOM 2240 C CA . MET A 1 287 ? -10.922 1.580 6.049 1.00 72.75 287 MET A CA 1
ATOM 2241 C C . MET A 1 287 ? -11.931 0.747 6.837 1.00 72.75 287 MET A C 1
ATOM 2243 O O . MET A 1 287 ? -12.235 -0.401 6.506 1.00 72.75 287 MET A O 1
ATOM 2247 N N . PRO A 1 288 ? -12.544 1.354 7.856 1.00 64.56 288 PRO A N 1
ATOM 2248 C CA . PRO A 1 288 ? -13.759 0.814 8.417 1.00 64.56 288 PRO A CA 1
ATOM 2249 C C . PRO A 1 288 ? -14.895 0.796 7.386 1.00 64.56 288 PRO A C 1
ATOM 2251 O O . PRO A 1 288 ? -15.126 1.787 6.698 1.00 64.56 288 PRO A O 1
ATOM 2254 N N . ASN A 1 289 ? -15.680 -0.277 7.359 1.00 67.44 289 ASN A N 1
ATOM 2255 C CA . ASN A 1 289 ? -16.983 -0.303 6.710 1.00 67.44 289 ASN A CA 1
ATOM 2256 C C . ASN A 1 289 ? -17.887 0.761 7.335 1.00 67.44 289 ASN A C 1
ATOM 2258 O O . ASN A 1 289 ? -18.237 0.667 8.515 1.00 67.44 289 ASN A O 1
ATOM 2262 N N . THR A 1 290 ? -18.286 1.756 6.550 1.00 77.50 290 THR A N 1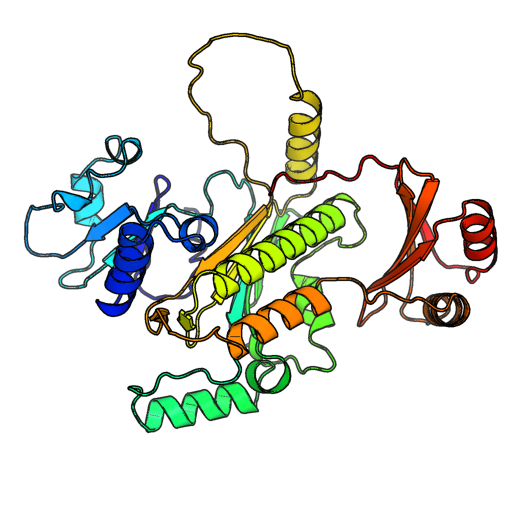
ATOM 2263 C CA . THR A 1 290 ? -19.286 2.725 6.991 1.00 77.50 290 THR A CA 1
ATOM 2264 C C . THR A 1 290 ? -20.632 2.028 7.158 1.00 77.50 290 THR A C 1
ATOM 2266 O O . THR A 1 290 ? -21.109 1.360 6.244 1.00 77.50 290 THR A O 1
ATOM 2269 N N . ILE A 1 291 ? -21.231 2.185 8.332 1.00 82.69 291 ILE A N 1
ATOM 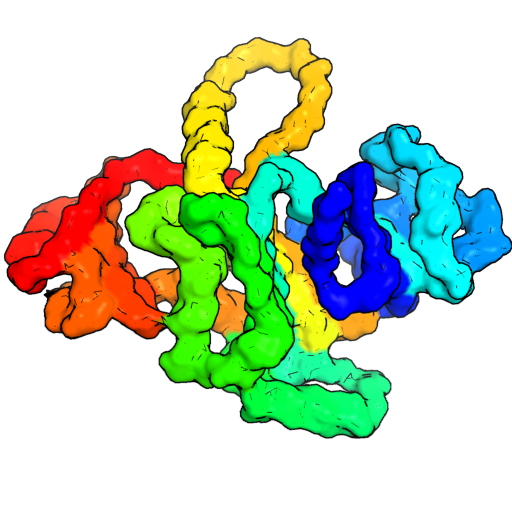2270 C CA . ILE A 1 291 ? -22.574 1.727 8.660 1.00 82.69 291 ILE A CA 1
ATOM 2271 C C . ILE A 1 291 ? -23.461 2.961 8.753 1.00 82.69 291 ILE A C 1
ATOM 2273 O O . ILE A 1 291 ? -23.159 3.884 9.508 1.00 82.69 291 ILE A O 1
ATOM 2277 N N . GLU A 1 292 ? -24.541 2.980 7.979 1.00 83.81 292 GLU A N 1
ATOM 2278 C CA . GLU A 1 292 ? -25.507 4.085 7.970 1.00 83.81 292 GLU A CA 1
ATOM 2279 C C . GLU A 1 292 ? -26.705 3.805 8.893 1.00 83.81 292 GLU A C 1
ATOM 2281 O O . GLU A 1 292 ? -27.232 4.726 9.523 1.00 83.81 292 GLU A O 1
ATOM 2286 N N . ASP A 1 293 ? -27.128 2.538 9.022 1.00 87.56 293 ASP A N 1
ATOM 2287 C CA . ASP A 1 293 ? -28.227 2.149 9.913 1.00 87.56 293 ASP A CA 1
ATOM 2288 C C . ASP A 1 293 ? -27.716 1.931 11.347 1.00 87.56 293 ASP A C 1
ATOM 2290 O O . ASP A 1 293 ? -26.894 1.065 11.647 1.00 87.56 293 ASP A O 1
ATOM 2294 N N . ILE A 1 294 ? -28.253 2.719 12.276 1.00 89.50 294 ILE A N 1
ATOM 2295 C CA . ILE A 1 294 ? -27.897 2.668 13.698 1.00 89.50 294 ILE A CA 1
ATOM 2296 C C . ILE A 1 294 ? -28.180 1.289 14.317 1.00 89.50 294 ILE A C 1
ATOM 2298 O O . ILE A 1 294 ? -27.438 0.849 15.193 1.00 89.50 294 ILE A O 1
ATOM 2302 N N . ARG A 1 295 ? -29.250 0.601 13.903 1.00 89.12 295 ARG A N 1
ATOM 2303 C CA . ARG A 1 295 ? -29.603 -0.721 14.444 1.00 89.12 295 ARG A CA 1
ATOM 2304 C C . ARG A 1 295 ? -28.575 -1.754 14.025 1.00 89.12 295 ARG A C 1
ATOM 2306 O O . ARG A 1 295 ? -28.108 -2.496 14.880 1.00 89.12 295 ARG A O 1
ATOM 2313 N N . GLU A 1 296 ? -28.171 -1.729 12.758 1.00 90.62 296 GLU A N 1
ATOM 2314 C CA . GLU A 1 296 ? -27.087 -2.577 12.260 1.00 90.62 296 GLU A CA 1
ATOM 2315 C C . GLU A 1 296 ? -25.801 -2.326 13.058 1.00 90.62 296 GLU A C 1
ATOM 2317 O O . GLU A 1 296 ? -25.154 -3.269 13.509 1.00 90.62 296 GLU A O 1
ATOM 2322 N N . PHE A 1 297 ? -25.465 -1.062 13.333 1.00 91.88 297 PHE A N 1
ATOM 2323 C CA . PHE A 1 297 ? -24.299 -0.724 14.151 1.00 91.88 297 PHE A CA 1
ATOM 2324 C C . PHE A 1 297 ? -24.377 -1.301 15.577 1.00 91.88 297 PHE A C 1
ATOM 2326 O O . PHE A 1 297 ? -23.400 -1.865 16.071 1.00 91.88 297 PHE A O 1
ATOM 2333 N N . VAL A 1 298 ? -25.529 -1.201 16.246 1.00 91.31 298 VAL A N 1
ATOM 2334 C CA . VAL A 1 298 ? -25.722 -1.748 17.604 1.00 91.31 298 VAL A CA 1
ATOM 2335 C C . VAL A 1 298 ? -25.711 -3.286 17.603 1.00 91.31 298 VAL A C 1
ATOM 2337 O O . VAL A 1 298 ? -25.165 -3.906 18.522 1.00 91.31 298 VAL A O 1
ATOM 2340 N N . GLU A 1 299 ? -26.250 -3.920 16.558 1.00 91.06 299 GLU A N 1
ATOM 2341 C CA . GLU A 1 299 ? -26.169 -5.373 16.355 1.00 91.06 299 GLU A CA 1
ATOM 2342 C C . GLU A 1 299 ? -24.716 -5.826 16.177 1.00 91.06 299 GLU A C 1
ATOM 2344 O O . GLU A 1 299 ? -24.278 -6.789 16.813 1.00 91.06 299 GLU A O 1
ATOM 2349 N N . LEU A 1 300 ? -23.940 -5.092 15.376 1.00 89.62 300 LEU A N 1
ATOM 2350 C CA . LEU A 1 300 ? -22.511 -5.324 15.197 1.00 89.62 300 LEU A CA 1
ATOM 2351 C C . LEU A 1 300 ? -21.741 -5.152 16.510 1.00 89.62 300 LEU A C 1
ATOM 2353 O O . LEU A 1 300 ? -20.915 -6.004 16.833 1.00 89.62 300 LEU A O 1
ATOM 2357 N N . ALA A 1 301 ? -22.050 -4.118 17.298 1.00 91.00 301 ALA A N 1
ATOM 2358 C CA . ALA A 1 301 ? -21.437 -3.883 18.607 1.00 91.00 301 ALA A CA 1
ATOM 2359 C C . ALA A 1 301 ? -21.669 -5.041 19.588 1.00 91.00 301 ALA A C 1
ATOM 2361 O O . ALA A 1 301 ? -20.862 -5.272 20.483 1.00 91.00 301 ALA A O 1
ATOM 2362 N N . SER A 1 302 ? -22.769 -5.777 19.414 1.00 91.00 302 SER A N 1
ATOM 2363 C CA . SER A 1 302 ? -23.164 -6.903 20.268 1.00 91.00 302 SER A CA 1
ATOM 2364 C C . SER A 1 302 ? -22.504 -8.227 19.878 1.00 91.00 302 SER A C 1
ATOM 2366 O O . SER A 1 302 ? -22.712 -9.251 20.540 1.00 91.00 302 SER A O 1
ATOM 2368 N N . ARG A 1 303 ? -21.716 -8.255 18.798 1.00 91.00 303 ARG A N 1
ATOM 2369 C CA . ARG A 1 303 ? -21.036 -9.474 18.362 1.00 91.00 303 ARG A CA 1
ATOM 2370 C C . ARG A 1 303 ? -19.919 -9.859 19.327 1.00 91.00 303 ARG A C 1
ATOM 2372 O O . ARG A 1 303 ? -19.192 -9.025 19.849 1.00 91.00 303 ARG A O 1
ATOM 2379 N N . LYS A 1 304 ? -19.710 -11.168 19.495 1.00 86.31 304 LYS A N 1
ATOM 2380 C CA . LYS A 1 304 ? -18.708 -11.715 20.430 1.00 86.31 304 LYS A CA 1
ATOM 2381 C C . LYS A 1 304 ? -17.267 -11.313 20.108 1.00 86.31 304 LYS A C 1
ATOM 2383 O O . LYS A 1 304 ? -16.435 -11.304 21.018 1.00 86.31 304 LYS A O 1
ATOM 2388 N N . ASP A 1 305 ? -16.970 -11.064 18.835 1.00 79.69 305 ASP A N 1
ATOM 2389 C CA . ASP A 1 305 ? -15.647 -10.673 18.350 1.00 79.69 305 ASP A CA 1
ATOM 2390 C C . ASP A 1 305 ? -15.347 -9.182 18.531 1.00 79.69 305 ASP A C 1
ATOM 2392 O O . ASP A 1 305 ? -14.186 -8.798 18.452 1.00 79.69 305 ASP A O 1
ATOM 2396 N N . VAL A 1 306 ? -16.359 -8.361 18.815 1.00 84.62 306 VAL A N 1
ATOM 2397 C CA . VAL A 1 306 ? -16.191 -6.932 19.072 1.00 84.62 306 VAL A CA 1
ATOM 2398 C C . VAL A 1 306 ? -15.963 -6.727 20.568 1.00 84.62 306 VAL A C 1
ATOM 2400 O O . VAL A 1 306 ? -16.767 -7.161 21.393 1.00 84.62 306 VAL A O 1
ATOM 2403 N N . LYS A 1 307 ? -14.820 -6.131 20.927 1.00 83.25 307 LYS A N 1
ATOM 2404 C CA . LYS A 1 307 ? -14.401 -5.934 22.330 1.00 83.25 307 LYS A CA 1
ATOM 2405 C C . LYS A 1 307 ? -14.433 -4.485 22.777 1.00 83.25 307 LYS A C 1
ATOM 2407 O O . LYS A 1 307 ? -14.699 -4.223 23.945 1.00 83.25 307 LYS A O 1
ATOM 2412 N N . SER A 1 308 ? -14.218 -3.565 21.849 1.00 85.88 308 SER A N 1
ATOM 2413 C CA . SER A 1 308 ? -14.181 -2.143 22.138 1.00 85.88 308 SER A CA 1
ATOM 2414 C C . SER A 1 308 ? -14.849 -1.318 21.043 1.00 85.88 308 SER A C 1
ATOM 2416 O O . SER A 1 308 ? -15.030 -1.757 19.901 1.00 85.88 308 SER A O 1
ATOM 2418 N N . VAL A 1 309 ? -15.214 -0.095 21.415 1.00 89.56 309 VAL A N 1
ATOM 2419 C CA . VAL A 1 309 ? -15.641 0.965 20.510 1.00 89.56 309 VAL A CA 1
ATOM 2420 C C . VAL A 1 309 ? -14.828 2.220 20.785 1.00 89.56 309 VAL A C 1
ATOM 2422 O O . VAL A 1 309 ? -14.697 2.651 21.929 1.00 89.56 309 VAL A O 1
ATOM 2425 N N . ILE A 1 310 ? -14.307 2.824 19.723 1.00 87.25 310 ILE A N 1
ATOM 2426 C CA . ILE A 1 310 ? -13.661 4.133 19.777 1.00 87.25 310 ILE A CA 1
ATOM 2427 C C . ILE A 1 310 ? -14.696 5.185 19.392 1.00 87.25 310 ILE A C 1
ATOM 2429 O O . ILE A 1 310 ? -15.322 5.086 18.337 1.00 87.25 310 ILE A O 1
ATOM 2433 N N . ILE A 1 311 ? -14.884 6.195 20.233 1.00 90.44 311 ILE A N 1
ATOM 2434 C CA . ILE A 1 311 ? -15.827 7.288 20.009 1.00 90.44 311 ILE A CA 1
ATOM 2435 C C . ILE A 1 311 ? -15.029 8.580 19.862 1.00 90.44 311 ILE A C 1
ATOM 2437 O O . ILE A 1 311 ? -14.409 9.059 20.809 1.00 90.44 311 ILE A O 1
ATOM 2441 N N . LYS A 1 312 ? -15.046 9.149 18.654 1.00 85.75 312 LYS A N 1
ATOM 2442 C CA . LYS A 1 312 ? -14.418 10.435 18.342 1.00 85.75 312 LYS A CA 1
ATOM 2443 C C . LYS A 1 312 ? -15.474 11.509 18.204 1.00 85.75 312 LYS A C 1
ATOM 2445 O O . LYS A 1 312 ? -16.327 11.396 17.331 1.00 85.75 312 LYS A O 1
ATOM 2450 N N . THR A 1 313 ? -15.368 12.574 18.986 1.00 85.12 313 THR A N 1
ATOM 2451 C CA . THR A 1 313 ? -16.162 13.791 18.761 1.00 85.12 313 THR A CA 1
ATOM 2452 C C . THR A 1 313 ? -15.298 14.809 18.027 1.00 85.12 313 THR A C 1
ATOM 2454 O O . THR A 1 313 ? -14.191 15.113 18.467 1.00 85.12 313 THR A O 1
ATOM 2457 N N . ASN A 1 314 ? -15.769 15.289 16.881 1.00 78.62 314 ASN A N 1
ATOM 2458 C CA . ASN A 1 314 ? -15.097 16.289 16.059 1.00 78.62 314 ASN A CA 1
ATOM 2459 C C . ASN A 1 314 ? -15.408 17.712 16.556 1.00 78.62 314 ASN A C 1
ATOM 2461 O O . ASN A 1 314 ? -16.321 17.928 17.354 1.00 78.62 314 ASN A O 1
ATOM 2465 N N . SER A 1 315 ? -14.654 18.699 16.063 1.00 75.81 315 SER A N 1
ATOM 2466 C CA . SER A 1 315 ? -14.841 20.116 16.412 1.00 75.81 315 SER A CA 1
ATOM 2467 C C . SER A 1 315 ? -16.199 20.676 15.976 1.00 75.81 315 SER A C 1
ATOM 2469 O O . SER A 1 315 ? -16.719 21.585 16.615 1.00 75.81 315 SER A O 1
ATOM 2471 N N . ASP A 1 316 ? -16.800 20.107 14.930 1.00 79.31 316 ASP A N 1
ATOM 2472 C CA . ASP A 1 316 ? -18.140 20.440 14.433 1.00 79.31 316 ASP A CA 1
ATOM 2473 C C . ASP A 1 316 ? -19.276 19.749 15.214 1.00 79.31 316 ASP A C 1
ATOM 2475 O O . ASP A 1 316 ? -20.434 19.811 14.813 1.00 79.31 316 ASP A O 1
ATOM 2479 N N . SER A 1 317 ? -18.960 19.103 16.343 1.00 79.38 317 SER A N 1
ATOM 2480 C CA . SER A 1 317 ? -19.877 18.298 17.166 1.00 79.38 317 SER A CA 1
ATOM 2481 C C . SER A 1 317 ? -20.399 17.012 16.514 1.00 79.38 317 SER A C 1
ATOM 2483 O O . SER A 1 317 ? -21.180 16.295 17.146 1.00 79.38 317 SER A O 1
ATOM 2485 N N . SER A 1 318 ? -19.940 16.654 15.310 1.00 85.75 318 SER A N 1
ATOM 2486 C CA . SER A 1 318 ? -20.199 15.326 14.755 1.00 85.75 318 SER A CA 1
ATOM 2487 C C . SER A 1 318 ? -19.421 14.260 15.535 1.00 85.75 318 SER A C 1
ATOM 2489 O O . SER A 1 318 ? -18.319 14.492 16.035 1.00 85.75 318 SER A O 1
ATOM 2491 N N . THR A 1 319 ? -19.995 13.070 15.685 1.00 90.12 319 THR A N 1
ATOM 2492 C CA . THR A 1 319 ? -19.389 11.946 16.401 1.00 90.12 319 THR A CA 1
ATOM 2493 C C . THR A 1 319 ? -19.190 10.759 15.468 1.00 90.12 319 THR A C 1
ATOM 2495 O O . THR A 1 319 ? -20.117 10.329 14.786 1.00 90.12 319 THR A O 1
ATOM 2498 N N . LYS A 1 320 ? -17.984 10.196 15.461 1.00 88.00 320 LYS A N 1
ATOM 2499 C CA . LYS A 1 320 ? -17.618 8.986 14.728 1.00 88.00 320 LYS A CA 1
ATOM 2500 C C . LYS A 1 320 ? -17.429 7.839 15.720 1.00 88.00 320 LYS A C 1
ATOM 2502 O O . LYS A 1 320 ? -16.552 7.908 16.577 1.00 88.00 320 LYS A O 1
ATOM 2507 N N . PHE A 1 321 ? -18.231 6.789 15.593 1.00 90.88 321 PHE A N 1
ATOM 2508 C CA . PHE A 1 321 ? -18.104 5.557 16.369 1.00 90.88 321 PHE A CA 1
ATOM 2509 C C . PHE A 1 321 ? -17.387 4.507 15.524 1.00 90.88 321 PHE A C 1
ATOM 2511 O O . PHE A 1 321 ? -17.877 4.185 14.448 1.00 90.88 321 PHE A O 1
ATOM 2518 N N . LYS A 1 322 ? -16.264 3.958 15.990 1.00 86.06 322 LYS A N 1
ATOM 2519 C CA . LYS A 1 322 ? -15.507 2.897 15.311 1.00 86.06 322 LYS A CA 1
ATOM 2520 C C . LYS A 1 322 ? -15.538 1.615 16.152 1.00 86.06 322 LYS A C 1
ATOM 2522 O O . LYS A 1 322 ? -14.972 1.589 17.240 1.00 86.06 322 LYS A O 1
ATOM 2527 N N . LEU A 1 323 ? -16.183 0.555 15.665 1.00 85.94 323 LEU A N 1
ATOM 2528 C CA . LEU A 1 323 ? -16.164 -0.784 16.270 1.00 85.94 323 LEU A CA 1
ATOM 2529 C C . LEU A 1 323 ? -15.112 -1.642 15.586 1.00 85.94 323 LEU A C 1
ATOM 2531 O O . LEU A 1 323 ? -15.190 -1.834 14.374 1.00 85.94 323 LEU A O 1
ATOM 2535 N N . ARG A 1 324 ? -14.186 -2.229 16.339 1.00 73.25 324 ARG A N 1
ATOM 2536 C CA . ARG A 1 324 ? -13.291 -3.253 15.795 1.00 73.25 324 ARG A CA 1
ATOM 2537 C C . ARG A 1 324 ? -13.950 -4.628 15.924 1.00 73.25 324 ARG A C 1
ATOM 2539 O O . ARG A 1 324 ? -14.079 -5.147 17.027 1.00 73.25 324 ARG A O 1
ATOM 2546 N N . GLY A 1 325 ? -14.357 -5.226 14.805 1.00 71.00 325 GLY A N 1
ATOM 2547 C CA . GLY A 1 325 ? -14.627 -6.666 14.720 1.00 71.00 325 GLY A CA 1
ATOM 2548 C C . GLY A 1 325 ? -13.400 -7.441 14.243 1.00 71.00 325 GLY A C 1
ATOM 2549 O O . GLY A 1 325 ? -12.389 -6.847 13.869 1.00 71.00 325 GLY A O 1
ATOM 2550 N N . HIS A 1 326 ? -13.502 -8.772 14.193 1.00 60.47 326 HIS A N 1
ATOM 2551 C CA . HIS A 1 326 ? -12.421 -9.629 13.686 1.00 60.47 326 HIS A CA 1
ATOM 2552 C C . HIS A 1 326 ? -12.083 -9.268 12.236 1.00 60.47 326 HIS A C 1
ATOM 2554 O O . HIS A 1 326 ? -10.941 -8.973 11.907 1.00 60.47 326 HIS A O 1
ATOM 2560 N N . ARG A 1 327 ? -13.126 -9.204 11.396 1.00 57.75 327 ARG A N 1
ATOM 2561 C CA . ARG A 1 327 ? -12.994 -9.031 9.947 1.00 57.75 327 ARG A CA 1
ATOM 2562 C C . ARG A 1 327 ? -13.055 -7.584 9.485 1.00 57.75 327 ARG A C 1
ATOM 2564 O O . ARG A 1 327 ? -12.493 -7.274 8.456 1.00 57.75 327 ARG A O 1
ATOM 2571 N N . PHE A 1 328 ? -13.764 -6.693 10.157 1.00 67.25 328 PHE A N 1
ATOM 2572 C CA . PHE A 1 328 ? -13.896 -5.316 9.685 1.00 67.25 328 PHE A CA 1
ATOM 2573 C C . PHE A 1 328 ? -13.891 -4.378 10.870 1.00 67.25 328 PHE A C 1
ATOM 2575 O O . PHE A 1 328 ? -14.354 -4.735 11.956 1.00 67.25 328 PHE A O 1
ATOM 2582 N N . VAL A 1 329 ? -13.414 -3.164 10.634 1.00 73.44 329 VAL A N 1
ATOM 2583 C CA . VAL A 1 329 ? -13.794 -2.051 11.494 1.00 73.44 329 VAL A CA 1
ATOM 2584 C C . VAL A 1 329 ? -15.107 -1.517 10.955 1.00 73.44 329 VAL A C 1
ATOM 2586 O O . VAL A 1 329 ? -15.276 -1.455 9.746 1.00 73.44 329 VAL A O 1
ATOM 2589 N N . TYR A 1 330 ? -16.051 -1.168 11.811 1.00 84.00 330 TYR A N 1
ATOM 2590 C CA . TYR A 1 330 ? -17.319 -0.576 11.405 1.00 84.00 330 TYR A CA 1
ATOM 2591 C C . TYR A 1 330 ? -17.361 0.853 11.903 1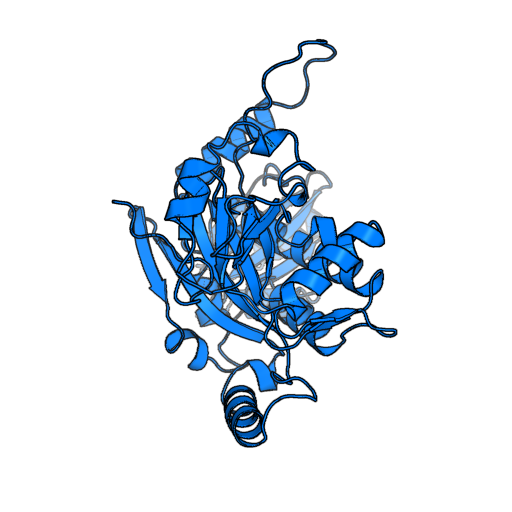.00 84.00 330 TYR A C 1
ATOM 2593 O O . TYR A 1 330 ? -17.120 1.087 13.083 1.00 84.00 330 TYR A O 1
ATOM 2601 N N . THR A 1 331 ? -17.630 1.806 11.019 1.00 86.50 331 THR A N 1
ATOM 2602 C CA . THR A 1 331 ? -17.731 3.217 11.385 1.00 86.50 331 THR A CA 1
ATOM 2603 C C . THR A 1 331 ? -19.142 3.731 11.204 1.00 86.50 331 THR A C 1
ATOM 2605 O O . THR A 1 331 ? -19.680 3.665 10.110 1.00 86.50 331 THR A O 1
ATOM 2608 N N . LEU A 1 332 ? -19.713 4.312 12.252 1.00 89.75 332 LEU A N 1
ATOM 2609 C CA . LEU A 1 332 ? -20.955 5.072 12.186 1.00 89.75 332 LEU A CA 1
ATOM 2610 C C . LEU A 1 332 ? -20.640 6.552 12.421 1.00 89.75 332 LEU A C 1
ATOM 2612 O O . LEU A 1 332 ? -20.131 6.921 13.481 1.00 89.75 332 LEU A O 1
ATOM 2616 N N . ASN A 1 333 ? -20.938 7.394 11.431 1.00 89.31 333 ASN A N 1
ATOM 2617 C CA . ASN A 1 333 ? -20.839 8.850 11.548 1.00 89.31 333 ASN A CA 1
ATOM 2618 C C . ASN A 1 333 ? -22.198 9.425 11.953 1.00 89.31 333 ASN A C 1
ATOM 2620 O O . ASN A 1 333 ? -23.224 9.079 11.372 1.00 89.31 333 ASN A O 1
ATOM 2624 N N . VAL A 1 334 ? -22.208 10.309 12.946 1.00 90.69 334 VAL A N 1
ATOM 2625 C CA . VAL A 1 334 ? -23.427 10.877 13.523 1.00 90.69 334 VAL A CA 1
ATOM 2626 C C . VAL A 1 334 ? -23.264 12.382 13.656 1.00 90.69 334 VAL A C 1
ATOM 2628 O O . VAL A 1 334 ? -22.455 12.851 14.443 1.00 90.69 334 VAL A O 1
ATOM 2631 N N . GLU A 1 335 ? -24.054 13.153 12.918 1.00 90.25 335 GLU A N 1
ATOM 2632 C CA . GLU A 1 335 ? -23.941 14.621 12.906 1.00 90.25 335 GLU A CA 1
ATOM 2633 C C . GLU A 1 335 ? -24.538 15.292 14.155 1.00 90.25 335 GLU A C 1
ATOM 2635 O O . GLU A 1 335 ? -24.116 16.374 14.544 1.00 90.25 335 GLU A O 1
ATOM 2640 N N . SER A 1 336 ? -25.522 14.660 14.805 1.00 90.62 336 SER A N 1
ATOM 2641 C CA . SER A 1 336 ? -26.197 15.217 15.988 1.00 90.62 336 SER A CA 1
ATOM 2642 C C . SER A 1 336 ? -25.608 14.664 17.281 1.00 90.62 336 SER A C 1
ATOM 2644 O O . SER A 1 336 ? -25.645 13.453 17.526 1.00 90.62 336 SER A O 1
ATOM 2646 N N . ALA A 1 337 ? -25.175 15.571 18.158 1.00 88.31 337 ALA A N 1
ATOM 2647 C CA . ALA A 1 337 ? -24.690 15.245 19.494 1.00 88.31 337 ALA A CA 1
ATOM 2648 C C . ALA A 1 337 ? -25.743 14.499 20.341 1.00 88.31 337 ALA A C 1
ATOM 2650 O O . ALA A 1 337 ? -25.409 13.538 21.038 1.00 88.31 337 ALA A O 1
ATOM 2651 N N . GLU A 1 338 ? -27.033 14.860 20.254 1.00 91.00 338 GLU A N 1
ATOM 2652 C CA . GLU A 1 338 ? -28.087 14.124 20.966 1.00 91.00 338 GLU A CA 1
ATOM 2653 C C . GLU A 1 338 ? -28.252 12.696 20.441 1.00 91.00 338 GLU A C 1
ATOM 2655 O O . GLU A 1 338 ? -28.473 11.769 21.226 1.00 91.00 338 GLU A O 1
ATOM 2660 N N . ARG A 1 339 ? -28.156 12.497 19.119 1.00 90.75 339 ARG A N 1
ATOM 2661 C CA . ARG A 1 339 ? -28.223 11.155 18.520 1.00 90.75 339 ARG A CA 1
ATOM 2662 C C . ARG A 1 339 ? -27.016 10.323 18.936 1.00 90.75 339 ARG A C 1
ATOM 2664 O O . ARG A 1 339 ? -27.202 9.177 19.335 1.00 90.75 339 ARG A O 1
ATOM 2671 N N . ALA A 1 340 ? -25.818 10.904 18.923 1.00 92.81 340 ALA A N 1
ATOM 2672 C CA . ALA A 1 340 ? -24.599 10.242 19.372 1.00 92.81 340 ALA A CA 1
ATOM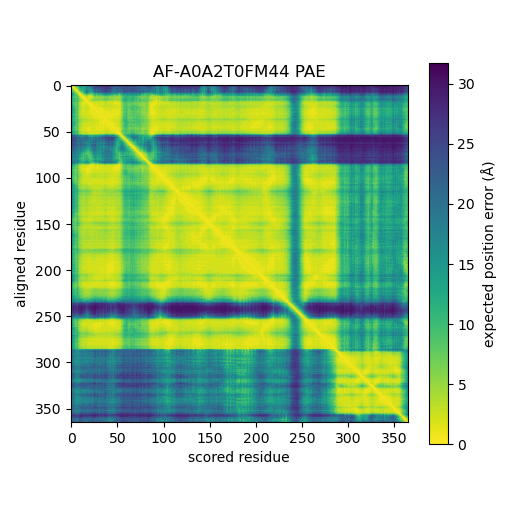 2673 C C . ALA A 1 340 ? -24.713 9.787 20.836 1.00 92.81 340 ALA A C 1
ATOM 2675 O O . ALA A 1 340 ? -24.429 8.632 21.153 1.00 92.81 340 ALA A O 1
ATOM 2676 N N . LYS A 1 341 ? -25.233 10.647 21.721 1.00 92.56 341 LYS A N 1
ATOM 2677 C CA . LYS A 1 341 ? -25.468 10.288 23.124 1.00 92.56 341 LYS A CA 1
ATOM 2678 C C . LYS A 1 341 ? -26.400 9.079 23.269 1.00 92.56 341 LYS A C 1
ATOM 2680 O O . LYS A 1 341 ? -26.071 8.142 23.990 1.00 92.56 341 LYS A O 1
ATOM 2685 N N . LYS A 1 342 ? -27.519 9.056 22.535 1.00 93.69 342 LYS A N 1
ATOM 2686 C CA . LYS A 1 342 ? -28.464 7.922 22.551 1.00 93.69 342 LYS A CA 1
ATOM 2687 C C . LYS A 1 342 ? -27.845 6.627 22.027 1.00 93.69 342 LYS A C 1
ATOM 2689 O O . LYS A 1 342 ? -28.121 5.558 22.561 1.00 93.69 342 LYS A O 1
ATOM 2694 N N . ILE A 1 343 ? -27.017 6.713 20.987 1.00 93.62 343 ILE A N 1
ATOM 2695 C CA . ILE A 1 343 ? -26.310 5.549 20.433 1.00 93.62 343 ILE A CA 1
ATOM 2696 C C . ILE A 1 343 ? -25.339 4.994 21.467 1.00 93.62 343 ILE A C 1
ATOM 2698 O O . ILE A 1 343 ? -25.344 3.794 21.715 1.00 93.62 343 ILE A O 1
ATOM 2702 N N . ARG A 1 344 ? -24.573 5.868 22.128 1.00 94.38 344 ARG A N 1
ATOM 2703 C CA . ARG A 1 344 ? -23.667 5.484 23.212 1.00 94.38 344 ARG A CA 1
ATOM 2704 C C . ARG A 1 344 ? -24.401 4.768 24.349 1.00 94.38 344 ARG A C 1
ATOM 2706 O O . ARG A 1 344 ? -23.920 3.752 24.831 1.00 94.38 344 ARG A O 1
ATOM 2713 N N . GLU A 1 345 ? -25.567 5.271 24.750 1.00 93.12 345 GLU A N 1
ATOM 2714 C CA . GLU A 1 345 ? -26.428 4.641 25.766 1.00 93.12 345 GLU A CA 1
ATOM 2715 C C . GLU A 1 345 ? -27.012 3.291 25.309 1.00 93.12 345 GLU A C 1
ATOM 2717 O O . GLU A 1 345 ? -27.366 2.464 26.145 1.00 93.12 345 GLU A O 1
ATOM 2722 N N . SER A 1 346 ? -27.100 3.056 23.996 1.00 93.31 346 SER A N 1
ATOM 2723 C CA . SER A 1 346 ? -27.624 1.819 23.398 1.00 93.31 346 SER A CA 1
ATOM 2724 C C . SER A 1 346 ? -26.553 0.744 23.177 1.00 93.31 346 SER A C 1
ATOM 2726 O O . SER A 1 346 ? -26.876 -0.345 22.702 1.00 93.31 346 SER A O 1
ATOM 2728 N N . LEU A 1 347 ? -25.283 1.035 23.479 1.00 94.25 347 LEU A N 1
ATOM 2729 C CA . LEU A 1 347 ? -24.194 0.074 23.332 1.00 94.25 347 LEU A CA 1
ATOM 2730 C C . LEU A 1 347 ? -24.338 -1.087 24.332 1.00 94.25 347 LEU A C 1
ATOM 2732 O O . LEU A 1 347 ? -24.783 -0.885 25.465 1.00 94.25 347 LEU A O 1
ATOM 2736 N N . PRO A 1 348 ? -23.953 -2.310 23.935 1.00 92.25 348 PRO A N 1
ATOM 2737 C CA . PRO A 1 348 ? -24.109 -3.486 24.775 1.00 92.25 348 PRO A CA 1
ATOM 2738 C C . PRO A 1 348 ? -23.242 -3.412 26.044 1.00 92.25 348 PRO A C 1
ATOM 2740 O O . PRO A 1 348 ? -22.112 -2.914 26.009 1.00 92.25 348 PRO A O 1
ATOM 2743 N N . PRO A 1 349 ? -23.736 -3.945 27.176 1.00 87.62 349 PRO A N 1
ATOM 2744 C CA . PRO A 1 349 ? -22.985 -3.965 28.424 1.00 87.62 349 PRO A CA 1
ATOM 2745 C C . PRO A 1 349 ? -21.745 -4.863 28.301 1.00 87.62 349 PRO A C 1
ATOM 2747 O O . PRO A 1 349 ? -21.833 -5.990 27.817 1.00 87.62 349 PRO A O 1
ATOM 2750 N N . GLY A 1 350 ? -20.597 -4.375 28.778 1.00 84.06 350 GLY A N 1
ATOM 2751 C CA . GLY A 1 350 ? -19.313 -5.087 28.711 1.00 84.06 350 GLY A CA 1
ATOM 2752 C C . GLY A 1 350 ? -18.481 -4.801 27.457 1.00 84.06 350 GLY A C 1
ATOM 2753 O O . GLY A 1 350 ? -17.430 -5.412 27.292 1.00 84.06 350 GLY A O 1
ATOM 2754 N N . LEU A 1 351 ? -18.940 -3.893 26.592 1.00 90.12 351 LEU A N 1
ATOM 2755 C CA . LEU A 1 351 ? -18.128 -3.320 25.525 1.00 90.12 351 LEU A CA 1
ATOM 2756 C C . LEU A 1 351 ? -17.244 -2.200 26.089 1.00 90.12 351 LEU A C 1
ATOM 2758 O O . LEU A 1 351 ? -17.756 -1.272 26.720 1.00 90.12 351 LEU A O 1
ATOM 2762 N N . ASP A 1 352 ? -15.938 -2.263 25.838 1.00 88.50 352 ASP A N 1
ATOM 2763 C CA . ASP A 1 352 ? -15.003 -1.240 26.303 1.00 88.50 352 ASP A CA 1
ATOM 2764 C C . ASP A 1 352 ? -15.145 0.036 25.462 1.00 88.50 352 ASP A C 1
ATOM 2766 O O . ASP A 1 352 ? -14.977 0.019 24.242 1.00 88.50 352 ASP A O 1
ATOM 2770 N N . ILE A 1 353 ? -15.461 1.162 26.105 1.00 90.94 353 ILE A N 1
ATOM 2771 C CA . ILE A 1 353 ? -15.635 2.450 25.423 1.00 90.94 353 ILE A CA 1
ATOM 2772 C C . ILE A 1 353 ? -14.365 3.285 25.576 1.00 90.94 353 ILE A C 1
ATOM 2774 O O . ILE A 1 353 ? -13.959 3.603 26.694 1.00 90.94 353 ILE A O 1
ATOM 2778 N N . VAL A 1 354 ? -13.777 3.678 24.446 1.00 86.12 354 VAL A N 1
ATOM 2779 C CA . VAL A 1 354 ? -12.585 4.528 24.371 1.00 86.12 354 VAL A CA 1
ATOM 2780 C C . VAL A 1 354 ? -12.970 5.868 23.749 1.00 86.12 354 VAL A C 1
ATOM 2782 O O . VAL A 1 354 ? -13.330 5.933 22.576 1.00 86.12 354 VAL A O 1
ATOM 2785 N N . ASP A 1 355 ? -12.902 6.945 24.528 1.00 84.00 355 ASP A N 1
ATOM 2786 C CA . ASP A 1 355 ? -13.142 8.304 24.036 1.00 84.00 355 ASP A CA 1
ATOM 2787 C C . ASP A 1 355 ? -11.851 8.940 23.531 1.00 84.00 355 ASP A C 1
ATOM 2789 O O . ASP A 1 355 ? -10.864 8.995 24.264 1.00 84.00 355 ASP A O 1
ATOM 2793 N N . ILE A 1 356 ? -11.881 9.467 22.306 1.00 77.50 356 ILE A N 1
ATOM 2794 C CA . ILE A 1 356 ? -10.772 10.238 21.734 1.00 77.50 356 ILE A CA 1
ATOM 2795 C C . ILE A 1 356 ? -11.230 11.668 21.439 1.00 77.50 356 ILE A C 1
ATOM 2797 O O . ILE A 1 356 ? -12.291 11.909 20.851 1.00 77.50 356 ILE A O 1
ATOM 2801 N N . SER A 1 357 ? -10.440 12.639 21.899 1.00 61.47 357 SER A N 1
ATOM 2802 C CA . SER A 1 357 ? -10.715 14.062 21.675 1.00 61.47 357 SER A CA 1
ATOM 2803 C C . SER A 1 357 ? -10.249 14.489 20.280 1.00 61.47 357 SER A C 1
ATOM 2805 O O . SER A 1 357 ? -9.431 13.816 19.658 1.00 61.47 357 SER A O 1
ATOM 2807 N N . SER A 1 358 ? -10.769 15.602 19.759 1.00 50.69 358 SER A N 1
ATOM 2808 C CA . SER A 1 358 ? -10.557 16.107 18.392 1.00 50.69 358 SER A CA 1
ATOM 2809 C C . SER A 1 358 ? -9.120 16.546 18.045 1.00 50.69 358 SER A C 1
ATOM 2811 O O . SER A 1 358 ? -8.940 17.397 17.180 1.00 50.69 358 SER A O 1
ATOM 2813 N N . LYS A 1 359 ? -8.094 15.966 18.668 1.00 48.72 359 LYS A N 1
ATOM 2814 C CA . LYS A 1 359 ? -6.677 16.151 18.333 1.00 48.72 359 LYS A CA 1
ATOM 2815 C C . LYS A 1 359 ? -6.081 14.940 17.616 1.00 48.72 359 LYS A C 1
ATOM 2817 O O . LYS A 1 359 ? -4.895 14.674 17.754 1.00 48.72 359 LYS A O 1
ATOM 2822 N N . ALA A 1 360 ? -6.886 14.178 16.871 1.00 45.19 360 ALA A N 1
ATOM 2823 C CA . ALA A 1 360 ? -6.279 13.172 16.012 1.00 45.19 360 ALA A CA 1
ATOM 2824 C C . ALA A 1 360 ? -5.432 13.912 14.955 1.00 45.19 360 ALA A C 1
ATOM 2826 O O . ALA A 1 360 ? -6.016 14.721 14.220 1.00 45.19 360 ALA A O 1
ATOM 2827 N N . PRO A 1 361 ? -4.118 13.655 14.883 1.00 49.97 361 PRO A N 1
ATOM 2828 C CA . PRO A 1 361 ? -3.235 14.239 13.883 1.00 49.97 361 PRO A CA 1
ATOM 2829 C C . PRO A 1 361 ? -3.794 14.079 12.484 1.00 49.97 361 PRO A C 1
ATOM 2831 O O . PRO A 1 361 ? -4.168 12.981 12.070 1.00 49.97 361 PRO A O 1
ATOM 2834 N N . LYS A 1 362 ? -3.865 15.191 11.757 1.00 44.50 362 LYS A N 1
ATOM 2835 C CA . LYS A 1 362 ? -3.959 15.153 10.304 1.00 44.50 362 LYS A CA 1
ATOM 2836 C C . LYS A 1 362 ? -2.539 15.253 9.783 1.00 44.50 362 LYS A C 1
ATOM 2838 O O . LYS A 1 362 ? -1.831 16.186 10.137 1.00 44.50 362 LYS A O 1
ATOM 2843 N N . PHE A 1 363 ? -2.146 14.296 8.962 1.00 51.00 363 PHE A N 1
ATOM 2844 C CA . PHE A 1 363 ? -0.896 14.389 8.227 1.00 51.00 363 PHE A CA 1
ATOM 2845 C C . PHE A 1 363 ? -1.144 15.266 7.007 1.00 51.00 363 PHE A C 1
ATOM 2847 O O . PHE A 1 363 ? -2.159 15.076 6.330 1.00 51.00 363 PHE A O 1
ATOM 2854 N N . ALA A 1 364 ? -0.238 16.202 6.728 1.00 41.50 364 ALA A N 1
ATOM 2855 C CA . ALA A 1 364 ? -0.180 16.819 5.410 1.00 41.50 364 ALA A CA 1
ATOM 2856 C C . ALA A 1 364 ? -0.063 15.698 4.359 1.00 41.50 364 ALA A C 1
ATOM 2858 O O . ALA A 1 364 ? 0.575 14.666 4.617 1.00 41.50 364 ALA A O 1
ATOM 2859 N N . ILE A 1 365 ? -0.785 15.836 3.247 1.00 36.12 365 ILE A N 1
ATOM 2860 C CA . ILE A 1 365 ? -0.732 14.883 2.130 1.00 36.12 365 ILE A CA 1
ATOM 2861 C C . ILE A 1 365 ? 0.561 15.122 1.371 1.00 36.12 365 ILE A C 1
ATOM 2863 O O . ILE A 1 365 ? 0.799 16.302 1.041 1.00 36.12 365 ILE A O 1
#

pLDDT: mean 81.87, std 18.46, range [23.88, 98.38]

Sequence (365 aa):
MQEALVAAGHPGCQQGNGIFIKPCVQQEVDFYHRLLEKDSPLLDVVPVFMGTLVSGAKKAHDQLLLNEDLEQIDPDQFSQLASDGELSIVLRDELVGFVKPTIADIKLGFRLWDEMAPAAKKQRLDNVSKTTTSGSLGFRIAGMSVVLPDGSRKVFDKQFGREPTAENINDYLVQLFPQVENEYVWAVIDSIVQRIEHIIECLKLEPTKMYSCSLLIIYEGSLSDLQAKIEHQYQAEPEQDSDTDGDLEDEPAMVTVKLIDFAHSTLASEPDLQVIEGLNNVSKHLMPNTIEDIREFVELASRKDVKSVIIKTNSDSSTKFKLRGHRFVYTLNVESAERAKKIRESLPPGLDIVDISSKAPKFAI

Mean predicted aligned error: 10.98 Å

Nearest PDB structures (foldseek):
  2if8-assembly1_A  TM=7.995E-01  e=2.831E-20  Saccharomyces cerevisiae
  4o4b-assembly1_B  TM=8.251E-01  e=6.905E-17  Entamoeba histolytica HM-1:IMSS-A
  4o4d-assembly1_A  TM=7.967E-01  e=3.511E-15  Entamoeba histolytica HM-1:IMSS-A
  8omi-assembly1_A  TM=7.920E-01  e=1.859E-15  Entamoeba histolytica
  8eug-assembly1_k  TM=9.723E-01  e=4.691E-08  Schizosaccharomyces pombe

Organism: NCBI:txid45607

InterPro domains:
  IPR002675 Large ribosomal subunit protein eL38 [PF01781] (288-356)
  IPR005522 Inositol polyphosphate kinase [PF03770] (89-284)
  IPR005522 Inositol polyphosphate kinase [PTHR12400] (7-285)
  IPR038286 Inositol polyphosphate kinase superfamily [G3DSA:3.30.470.160] (17-290)
  IPR038464 Large ribosomal subunit protein eL38 superfamily [G3DSA:3.30.720.90] (291-357)

Solvent-accessible surface area (backbone atoms only — not comparable to full-atom values): 20295 Å² total; per-residue (Å²): 131,80,77,75,77,67,90,72,83,55,84,81,52,46,75,57,97,58,31,30,37,35,69,52,49,71,49,30,55,54,42,55,50,52,36,62,78,62,70,34,67,50,59,82,34,33,66,53,78,50,40,66,48,57,59,93,52,102,51,84,47,85,60,49,71,81,44,81,83,48,76,80,56,61,70,71,60,56,64,74,70,56,56,89,76,44,45,24,42,31,27,49,32,88,62,58,54,40,89,46,59,19,39,37,38,31,34,31,14,41,63,51,60,56,95,84,52,52,71,70,57,40,55,54,38,50,49,51,14,72,64,23,23,15,52,77,48,12,29,32,47,45,30,35,36,28,34,40,97,89,71,49,76,49,76,42,47,58,65,62,33,42,69,44,42,88,87,48,41,35,63,56,56,49,64,71,43,69,66,56,87,37,64,70,49,44,32,51,50,56,44,52,40,52,49,52,52,50,47,48,51,27,38,65,75,52,22,30,42,68,25,53,21,28,46,39,40,38,32,42,35,40,67,70,60,41,48,52,52,51,54,50,56,69,69,63,73,74,85,79,88,74,100,62,98,62,81,83,70,75,72,70,46,55,72,50,65,30,49,46,61,43,64,50,34,43,80,45,94,54,58,39,62,46,45,48,47,10,50,51,42,49,41,57,62,72,41,50,49,75,42,86,52,66,66,60,48,45,56,53,55,61,35,92,66,28,55,43,34,40,40,35,44,43,92,84,47,28,30,39,38,38,33,46,40,70,66,46,34,38,28,36,76,32,72,46,56,70,57,42,51,54,50,62,73,60,50,51,91,88,53,44,79,43,81,43,70,71,73,65,64,77,72,85,129